Protein AF-A0A2A9LZY1-F1 (afdb_monomer)

Nearest PDB structures (foldseek):
  6tmk-assembly1_d  TM=9.650E-01  e=9.925E-36  Toxoplasma gondii GT1

Solvent-accessible surface area (backbone atoms only — not comparable to full-atom values): 24334 Å² total; per-residue (Å²): 136,89,83,87,80,88,83,84,88,84,82,90,84,92,85,87,90,83,86,85,84,90,88,80,89,80,86,89,81,90,81,89,91,83,86,89,82,90,80,90,82,86,79,88,81,83,90,81,91,82,90,78,92,76,84,87,78,78,86,85,77,86,81,82,90,80,84,85,79,86,85,73,91,67,80,81,70,76,74,77,75,76,89,76,78,92,79,73,94,69,95,74,78,56,84,91,55,66,80,58,83,90,69,62,67,78,81,74,51,79,72,51,92,87,71,26,71,66,61,54,46,52,62,68,44,38,68,59,53,52,47,53,53,48,51,53,51,50,52,54,50,50,54,51,48,66,55,46,52,62,51,52,54,52,48,41,73,78,31,75,47,71,69,47,42,49,51,53,50,52,50,49,50,50,52,52,52,50,55,51,47,54,54,47,48,59,52,45,54,53,53,49,51,52,50,51,52,52,50,50,53,52,49,56,39,48,77,72,44,22,78,41,52,76,64,56,55,48,50,57,51,50,51,55,51,53,52,52,48,52,50,51,50,51,51,48,55,51,30,52,53,53,20,62,76,68,72,37,71,68,50,44,62,53,48,76,48,47,84,67,65,66,82,76,80,82,74,95,82,78,80,96,73,83,88,62,75,86,76,74,84,77,91,74,87,72,40,58,86,75,56,79,76,59,97,82,40,67,89,72,59,86,70,89,77,58,75,91,78,53,83,84,77,87,85,48,82,56,98,88,54,61,59,75,88,41,52,55,59,53,97,78,68,59,45,72,49,61,57,84,86,51,51,90,53,45,71,81,78,45,98,72,80,84,80,83,90,128

Structure (mmCIF, N/CA/C/O backbone):
data_AF-A0A2A9LZY1-F1
#
_entry.id   AF-A0A2A9LZY1-F1
#
loop_
_atom_site.group_PDB
_atom_site.id
_atom_site.type_symbol
_atom_site.label_atom_id
_atom_site.label_alt_id
_atom_site.label_comp_id
_atom_site.label_asym_id
_atom_site.label_entity_id
_atom_site.label_seq_id
_atom_site.pdbx_PDB_ins_code
_atom_site.Cartn_x
_atom_site.Cartn_y
_atom_site.Cartn_z
_atom_site.occupancy
_atom_site.B_iso_or_equiv
_atom_site.auth_seq_id
_atom_site.auth_comp_id
_atom_site.auth_asym_id
_atom_site.auth_atom_id
_atom_site.pdbx_PDB_model_num
ATOM 1 N N . MET A 1 1 ? -3.218 23.533 -23.928 1.00 35.81 1 MET A N 1
ATOM 2 C CA . MET A 1 1 ? -4.006 24.745 -23.628 1.00 35.81 1 MET A CA 1
ATOM 3 C C . MET A 1 1 ? -3.294 25.427 -22.470 1.00 35.81 1 MET A C 1
ATOM 5 O O . MET A 1 1 ? -3.360 24.932 -21.356 1.00 35.81 1 MET A O 1
ATOM 9 N N . LEU A 1 2 ? -2.454 26.417 -22.774 1.00 27.59 2 LEU A N 1
ATOM 10 C CA . LEU A 1 2 ? -1.697 27.190 -21.786 1.00 27.59 2 LEU A CA 1
ATOM 11 C C . LEU A 1 2 ? -2.652 28.203 -21.153 1.00 27.59 2 LEU A C 1
ATOM 13 O O . LEU A 1 2 ? -3.194 29.037 -21.872 1.00 27.59 2 LEU A O 1
ATOM 17 N N . LEU A 1 3 ? -2.858 28.124 -19.840 1.00 36.59 3 LEU A N 1
ATOM 18 C CA . LEU A 1 3 ? -3.494 29.191 -19.075 1.00 36.59 3 LEU A CA 1
ATOM 19 C C . LEU A 1 3 ? -2.412 29.916 -18.283 1.00 36.59 3 LEU A C 1
ATOM 21 O O . LEU A 1 3 ? -1.845 29.403 -17.324 1.00 36.59 3 LEU A O 1
ATOM 25 N N . THR A 1 4 ? -2.102 31.109 -18.770 1.00 37.59 4 THR A N 1
ATOM 26 C CA . THR A 1 4 ? -1.358 32.159 -18.089 1.00 37.59 4 THR A CA 1
ATOM 27 C C . THR A 1 4 ? -2.268 32.830 -17.065 1.00 37.59 4 THR A C 1
ATOM 29 O O . THR A 1 4 ? -3.286 33.404 -17.448 1.00 37.59 4 THR A O 1
ATOM 32 N N . THR A 1 5 ? -1.879 32.845 -15.795 1.00 43.06 5 THR A N 1
ATOM 33 C CA . THR A 1 5 ? -2.419 33.790 -14.807 1.00 43.06 5 THR A CA 1
ATOM 34 C C . THR A 1 5 ? -1.258 34.433 -14.070 1.00 43.06 5 THR A C 1
ATOM 36 O O . THR A 1 5 ? -0.585 33.796 -13.264 1.00 43.06 5 THR A O 1
ATOM 39 N N . GLY A 1 6 ? -1.004 35.698 -14.408 1.00 31.12 6 GLY A N 1
ATOM 40 C CA . GLY A 1 6 ? -0.175 36.593 -13.617 1.00 31.12 6 GLY A CA 1
ATOM 41 C C . GLY A 1 6 ? -0.985 37.147 -12.449 1.00 31.12 6 GLY A C 1
ATOM 42 O O . GLY A 1 6 ? -2.142 37.524 -12.622 1.00 31.12 6 GLY A O 1
ATOM 43 N N . ALA A 1 7 ? -0.365 37.205 -11.275 1.00 30.98 7 ALA A N 1
ATOM 44 C CA . ALA A 1 7 ? -0.865 37.943 -10.126 1.00 30.98 7 ALA A CA 1
ATOM 45 C C . ALA A 1 7 ? 0.251 38.880 -9.649 1.00 30.98 7 ALA A C 1
ATOM 47 O O . ALA A 1 7 ? 1.220 38.466 -9.017 1.00 30.98 7 ALA A O 1
ATOM 48 N N . THR A 1 8 ? 0.128 40.146 -10.033 1.00 31.84 8 THR A N 1
ATOM 49 C CA . THR A 1 8 ? 0.857 41.278 -9.462 1.00 31.84 8 THR A CA 1
ATOM 50 C C . THR A 1 8 ? 0.224 41.678 -8.134 1.00 31.84 8 THR A C 1
ATOM 52 O O . THR A 1 8 ? -0.988 41.859 -8.038 1.00 31.84 8 THR A O 1
ATOM 55 N N . VAL A 1 9 ? 1.084 41.823 -7.130 1.00 31.47 9 VAL A N 1
ATOM 56 C CA . VAL A 1 9 ? 0.816 42.303 -5.771 1.00 31.47 9 VAL A CA 1
ATOM 57 C C . VAL A 1 9 ? 0.404 43.782 -5.806 1.00 31.47 9 VAL A C 1
ATOM 59 O O . VAL A 1 9 ? 1.097 44.588 -6.423 1.00 31.47 9 VAL A O 1
ATOM 62 N N . TYR A 1 10 ? -0.689 44.141 -5.126 1.00 29.56 10 TYR A N 1
ATOM 63 C CA . TYR A 1 10 ? -1.071 45.529 -4.842 1.00 29.56 10 TYR A CA 1
ATOM 64 C C . TYR A 1 10 ? -0.932 45.803 -3.342 1.00 29.56 10 TYR A C 1
ATOM 66 O O . TYR A 1 10 ? -1.455 45.049 -2.524 1.00 29.56 10 TYR A O 1
ATOM 74 N N . GLY A 1 11 ? -0.223 46.885 -3.015 1.00 27.73 11 GLY A N 1
ATOM 75 C CA . GLY A 1 11 ? -0.178 47.528 -1.704 1.00 27.73 11 GLY A CA 1
ATOM 76 C C . GLY A 1 11 ? -0.891 48.886 -1.745 1.00 27.73 11 GLY A C 1
ATOM 77 O O . GLY A 1 11 ? -1.018 49.498 -2.805 1.00 27.73 11 GLY A O 1
ATOM 78 N N . ASP A 1 12 ? -1.376 49.294 -0.578 1.00 30.62 12 ASP A N 1
ATOM 79 C CA . ASP A 1 12 ? -2.370 50.329 -0.267 1.00 30.62 12 ASP A CA 1
ATOM 80 C C . ASP A 1 12 ? -2.140 51.766 -0.786 1.00 30.62 12 ASP A C 1
ATOM 82 O O . ASP A 1 12 ? -1.007 52.234 -0.877 1.00 30.62 12 ASP A O 1
ATOM 86 N N . SER A 1 13 ? -3.245 52.519 -0.972 1.00 28.09 13 SER A N 1
ATOM 87 C CA . SER A 1 13 ? -3.557 53.773 -0.232 1.00 28.09 13 SER A CA 1
ATOM 88 C C . SER A 1 13 ? -4.455 54.780 -1.001 1.00 28.09 13 SER A C 1
ATOM 90 O O . SER A 1 13 ? -4.076 55.327 -2.030 1.00 28.09 13 SER A O 1
ATOM 92 N N . TRP A 1 14 ? -5.650 55.022 -0.440 1.00 27.62 14 TRP A N 1
ATOM 93 C CA . TRP A 1 14 ? -6.445 56.269 -0.330 1.00 27.62 14 TRP A CA 1
ATOM 94 C C . TRP A 1 14 ? -6.414 57.366 -1.429 1.00 27.62 14 TRP A C 1
ATOM 96 O O . TRP A 1 14 ? -5.451 58.122 -1.526 1.00 27.62 14 TRP A O 1
ATOM 106 N N . LYS A 1 15 ? -7.581 57.607 -2.068 1.00 29.14 15 LYS A N 1
ATOM 107 C CA . LYS A 1 15 ? -8.382 58.874 -2.102 1.00 29.14 15 LYS A CA 1
ATOM 108 C C . LYS A 1 15 ? -9.320 58.932 -3.331 1.00 29.14 15 LYS A C 1
ATOM 110 O O . LYS A 1 15 ? -8.867 58.854 -4.466 1.00 29.14 15 LYS A O 1
ATOM 115 N N . SER A 1 16 ? -10.618 59.146 -3.101 1.00 29.52 16 SER A N 1
ATOM 116 C CA . SER A 1 16 ? -11.607 59.631 -4.097 1.00 29.52 16 SER A CA 1
ATOM 117 C C . SER A 1 16 ? -11.583 61.178 -4.163 1.00 29.52 16 SER A C 1
ATOM 119 O O . SER A 1 16 ? -10.939 61.762 -3.284 1.00 29.52 16 SER A O 1
ATOM 121 N N . PRO A 1 17 ? -12.339 61.901 -5.033 1.00 48.44 17 PRO A N 1
ATOM 122 C CA . PRO A 1 17 ? -13.164 61.530 -6.206 1.00 48.44 17 PRO A CA 1
ATOM 123 C C . PRO A 1 17 ? -12.942 62.447 -7.454 1.00 48.44 17 PRO A C 1
ATOM 125 O O . PRO A 1 17 ? -12.274 63.469 -7.347 1.00 48.44 17 PRO A O 1
ATOM 128 N N . ALA A 1 18 ? -13.556 62.123 -8.610 1.00 28.75 18 ALA A N 1
ATOM 129 C CA . ALA A 1 18 ? -14.314 63.036 -9.510 1.00 28.75 18 ALA A CA 1
ATOM 130 C C . ALA A 1 18 ? -14.404 62.527 -10.975 1.00 28.75 18 ALA A C 1
ATOM 132 O O . ALA A 1 18 ? -13.401 62.318 -11.649 1.00 28.75 18 ALA A O 1
ATOM 133 N N . LEU A 1 19 ? -15.642 62.388 -11.467 1.00 29.00 19 LEU A N 1
ATOM 134 C CA . LEU A 1 19 ? -16.059 62.445 -12.886 1.00 29.00 19 LEU A CA 1
ATOM 135 C C . LEU A 1 19 ? -15.769 63.861 -13.459 1.00 29.00 19 LEU A C 1
ATOM 137 O O . LEU A 1 19 ? -15.728 64.776 -12.632 1.00 29.00 19 LEU A O 1
ATOM 141 N N . PRO A 1 20 ? -15.665 64.124 -14.795 1.00 39.34 20 PRO A N 1
ATOM 142 C CA . PRO A 1 20 ? -16.683 63.701 -15.777 1.00 39.34 20 PRO A CA 1
ATOM 143 C C . PRO A 1 20 ? -16.291 63.557 -17.287 1.00 39.34 20 PRO A C 1
ATOM 145 O O . PRO A 1 20 ? -15.249 63.991 -17.758 1.00 39.34 20 PRO A O 1
ATOM 148 N N . THR A 1 21 ? -17.255 63.014 -18.052 1.00 30.12 21 THR A N 1
ATOM 149 C CA . THR A 1 21 ? -17.702 63.373 -19.431 1.00 30.12 21 THR A CA 1
ATOM 150 C C . THR A 1 21 ? -16.813 63.274 -20.694 1.00 30.12 21 THR A C 1
ATOM 152 O O . THR A 1 21 ? -15.950 64.105 -20.926 1.00 30.12 21 THR A O 1
ATOM 155 N N . ARG A 1 22 ? -17.301 62.418 -21.619 1.00 27.95 22 ARG A N 1
ATOM 156 C CA . ARG A 1 22 ? -17.932 62.722 -22.942 1.00 27.95 22 ARG A CA 1
ATOM 157 C C . ARG A 1 22 ? -17.061 63.130 -24.155 1.00 27.95 22 ARG A C 1
ATOM 159 O O . ARG A 1 22 ? -16.221 64.006 -24.061 1.00 27.95 22 ARG A O 1
ATOM 166 N N . GLN A 1 23 ? -17.523 62.614 -25.311 1.00 28.06 23 GLN A N 1
ATOM 167 C CA . GLN A 1 23 ? -17.311 62.974 -26.738 1.00 28.06 23 GLN A CA 1
ATOM 168 C C . GLN A 1 23 ? -16.433 61.959 -27.499 1.00 28.06 23 GLN A C 1
ATOM 170 O O . GLN A 1 23 ? -15.374 61.597 -27.021 1.00 28.06 23 GLN A O 1
ATOM 175 N N . GLY A 1 24 ? -16.792 61.426 -28.671 1.00 26.81 24 GLY A N 1
ATOM 176 C CA . GLY A 1 24 ? -17.937 61.654 -29.553 1.00 26.81 24 GLY A CA 1
ATOM 177 C C . GLY A 1 24 ? -17.516 61.488 -31.022 1.00 26.81 24 GLY A C 1
ATOM 178 O O . GLY A 1 24 ? -16.648 62.226 -31.459 1.00 26.81 24 GLY A O 1
ATOM 179 N N . GLY A 1 25 ? -18.182 60.577 -31.751 1.00 27.22 25 GLY A N 1
ATOM 180 C CA . GLY A 1 25 ? -18.365 60.570 -33.220 1.00 27.22 25 GLY A CA 1
ATOM 181 C C . GLY A 1 25 ? -17.144 60.278 -34.111 1.00 27.22 25 GLY A C 1
ATOM 182 O O . GLY A 1 25 ? -16.013 60.361 -33.663 1.00 27.22 25 GLY A O 1
ATOM 183 N N . ALA A 1 26 ? -17.268 59.973 -35.406 1.00 28.41 26 ALA A N 1
ATOM 184 C CA . ALA A 1 26 ? -18.365 59.537 -36.283 1.00 28.41 26 ALA A CA 1
ATOM 185 C C . ALA A 1 26 ? -17.784 59.375 -37.718 1.00 28.41 26 ALA A C 1
ATOM 187 O O . ALA A 1 26 ? -16.903 60.150 -38.075 1.00 28.41 26 ALA A O 1
ATOM 188 N N . CYS A 1 27 ? -18.366 58.463 -38.519 1.00 28.44 27 CYS A N 1
ATOM 189 C CA . CYS A 1 27 ? -18.532 58.493 -39.998 1.00 28.44 27 CYS A CA 1
ATOM 190 C C . CYS A 1 27 ? -17.294 58.335 -40.925 1.00 28.44 27 CYS A C 1
ATOM 192 O O . CYS A 1 27 ? -16.311 59.044 -40.775 1.00 28.44 27 CYS A O 1
ATOM 194 N N . ALA A 1 28 ? -17.263 57.309 -41.799 1.00 30.67 28 ALA A N 1
ATOM 195 C CA . ALA A 1 28 ? -17.800 57.224 -43.191 1.00 30.67 28 ALA A CA 1
ATOM 196 C C . ALA A 1 28 ? -16.679 57.566 -44.221 1.00 30.67 28 ALA A C 1
ATOM 198 O O . ALA A 1 28 ? -15.781 58.315 -43.871 1.00 30.67 28 ALA A O 1
ATOM 199 N N . ASP A 1 29 ? -16.538 57.036 -45.443 1.00 27.80 29 ASP A N 1
ATOM 200 C CA . ASP A 1 29 ? -17.466 56.479 -46.433 1.00 27.80 29 ASP A CA 1
ATOM 201 C C . ASP A 1 29 ? -16.727 55.619 -47.500 1.00 27.80 29 ASP A C 1
ATOM 203 O O . ASP A 1 29 ? -15.502 55.668 -47.587 1.00 27.80 29 ASP A O 1
ATOM 207 N N . ALA A 1 30 ? -17.533 54.849 -48.256 1.00 29.52 30 ALA A N 1
ATOM 208 C CA . ALA A 1 30 ? -17.547 54.456 -49.693 1.00 29.52 30 ALA A CA 1
ATOM 209 C C . ALA A 1 30 ? -16.312 54.712 -50.622 1.00 29.52 30 ALA A C 1
ATOM 211 O O . ALA A 1 30 ? -15.498 55.583 -50.360 1.00 29.52 30 ALA A O 1
ATOM 212 N N . SER A 1 31 ? -16.071 54.064 -51.776 1.00 29.11 31 SER A N 1
ATOM 213 C CA . SER A 1 31 ? -16.899 53.323 -52.752 1.00 29.11 31 SER A CA 1
ATOM 214 C C . SER A 1 31 ? -16.015 52.679 -53.850 1.00 29.11 31 SER A C 1
ATOM 216 O O . SER A 1 31 ? -14.925 53.166 -54.136 1.00 29.11 31 SER A O 1
ATOM 218 N N . ASP A 1 32 ? -16.561 51.605 -54.432 1.00 29.53 32 ASP A N 1
ATOM 219 C CA . ASP A 1 32 ? -16.460 50.988 -55.774 1.00 29.53 32 ASP A CA 1
ATOM 220 C C . ASP A 1 32 ? -15.489 51.486 -56.871 1.00 29.53 32 ASP A C 1
ATOM 222 O O . ASP A 1 32 ? -15.369 52.676 -57.130 1.00 29.53 32 ASP A O 1
ATOM 226 N N . ASP A 1 33 ? -14.934 50.520 -57.631 1.00 28.44 33 ASP A N 1
ATOM 227 C CA . ASP A 1 33 ? -15.189 50.415 -59.084 1.00 28.44 33 ASP A CA 1
ATOM 228 C C . ASP A 1 33 ? -14.750 49.056 -59.698 1.00 28.44 33 ASP A C 1
ATOM 230 O O . ASP A 1 33 ? -13.661 48.527 -59.470 1.00 28.44 33 ASP A O 1
ATOM 234 N N . ARG A 1 34 ? -15.645 48.493 -60.517 1.00 31.12 34 ARG A N 1
ATOM 235 C CA . ARG A 1 34 ? -15.536 47.341 -61.447 1.00 31.12 34 ARG A CA 1
ATOM 236 C C . ARG A 1 34 ? -16.122 47.840 -62.781 1.00 31.12 34 ARG A C 1
ATOM 238 O O . ARG A 1 34 ? -17.007 48.692 -62.699 1.00 31.12 34 ARG A O 1
ATOM 245 N N . PRO A 1 35 ? -15.784 47.304 -63.985 1.00 44.69 35 PRO A N 1
ATOM 246 C CA . PRO A 1 35 ? -16.503 46.105 -64.470 1.00 44.69 35 PRO A CA 1
ATOM 247 C C . PRO A 1 35 ? -15.888 45.246 -65.620 1.00 44.69 35 PRO A C 1
ATOM 249 O O . PRO A 1 35 ? -14.969 45.652 -66.319 1.00 44.69 35 PRO A O 1
ATOM 252 N N . CYS A 1 36 ? -16.561 44.093 -65.841 1.00 28.53 36 CYS A N 1
ATOM 253 C CA . CYS A 1 36 ? -16.815 43.340 -67.101 1.00 28.53 36 CYS A CA 1
ATOM 254 C C . CYS A 1 36 ? -15.677 42.540 -67.797 1.00 28.53 36 CYS A C 1
ATOM 256 O O . CYS A 1 36 ? -14.564 43.022 -67.904 1.00 28.53 36 CYS A O 1
ATOM 258 N N . ALA A 1 37 ? -15.869 41.332 -68.368 1.00 28.56 37 ALA A N 1
ATOM 259 C CA . ALA A 1 37 ? -17.051 40.487 -68.632 1.00 28.56 37 ALA A CA 1
ATOM 260 C C . ALA A 1 37 ? -16.669 39.031 -69.053 1.00 28.56 37 ALA A C 1
ATOM 262 O O . ALA A 1 37 ? -15.578 38.824 -69.568 1.00 28.56 37 ALA A O 1
ATOM 263 N N . ALA A 1 38 ? -17.657 38.111 -68.938 1.00 29.64 38 ALA A N 1
ATOM 264 C CA . ALA A 1 38 ? -17.944 36.896 -69.756 1.00 29.64 38 ALA A CA 1
ATOM 265 C C . ALA A 1 38 ? -16.944 35.699 -69.728 1.00 29.64 38 ALA A C 1
ATOM 267 O O . ALA A 1 38 ? -15.746 35.902 -69.723 1.00 29.64 38 ALA A O 1
ATOM 268 N N . GLN A 1 39 ? -17.302 34.402 -69.766 1.00 28.59 39 GLN A N 1
ATOM 269 C CA . GLN A 1 39 ? -18.555 33.649 -69.964 1.00 28.59 39 GLN A CA 1
ATOM 270 C C . GLN A 1 39 ? -18.312 32.139 -69.666 1.00 28.59 39 GLN A C 1
ATOM 272 O O . GLN A 1 39 ? -17.264 31.622 -70.030 1.00 28.59 39 GLN A O 1
ATOM 277 N N . SER A 1 40 ? -19.343 31.432 -69.163 1.00 28.95 40 SER A N 1
ATOM 278 C CA . SER A 1 40 ? -19.631 29.972 -69.288 1.00 28.95 40 SER A CA 1
ATOM 279 C C . SER A 1 40 ? -18.639 28.941 -68.690 1.00 28.95 40 SER A C 1
ATOM 281 O O . SER A 1 40 ? -17.440 29.063 -68.847 1.00 28.95 40 SER A O 1
ATOM 283 N N . GLY A 1 41 ? -19.026 27.846 -68.030 1.00 28.25 41 GLY A N 1
ATOM 284 C CA . GLY A 1 41 ? -20.331 27.275 -67.725 1.00 28.25 41 GLY A CA 1
ATOM 285 C C . GLY A 1 41 ? -20.196 25.931 -66.976 1.00 28.25 41 GLY A C 1
ATOM 286 O O . GLY A 1 41 ? -19.183 25.255 -67.083 1.00 28.25 41 GLY A O 1
ATOM 287 N N . ARG A 1 42 ? -21.292 25.565 -66.293 1.00 29.73 42 ARG A N 1
ATOM 288 C CA . ARG A 1 42 ? -21.803 24.217 -65.944 1.00 29.73 42 ARG A CA 1
ATOM 289 C C . ARG A 1 42 ? -21.093 23.291 -64.925 1.00 29.73 42 ARG A C 1
ATOM 291 O O . ARG A 1 42 ? -19.935 22.933 -65.063 1.00 29.73 42 ARG A O 1
ATOM 298 N N . ALA A 1 43 ? -21.983 22.773 -64.054 1.00 28.31 43 ALA A N 1
ATOM 299 C CA . ALA A 1 43 ? -21.974 21.565 -63.204 1.00 28.31 43 ALA A CA 1
ATOM 300 C C . ALA A 1 43 ? -21.100 21.640 -61.928 1.00 28.31 43 ALA A C 1
ATOM 302 O O . ALA A 1 43 ? -19.885 21.695 -62.016 1.00 28.31 43 ALA A O 1
ATOM 303 N N . ALA A 1 44 ? -21.631 21.778 -60.698 1.00 27.86 44 ALA A N 1
ATOM 304 C CA . ALA A 1 44 ? -22.576 20.909 -59.959 1.00 27.86 44 ALA A CA 1
ATOM 305 C C . ALA A 1 44 ? -22.067 19.447 -59.925 1.00 27.86 44 ALA A C 1
ATOM 307 O O . ALA A 1 44 ? -21.817 18.886 -60.978 1.00 27.86 44 ALA A O 1
ATOM 308 N N . SER A 1 45 ? -21.884 18.749 -58.800 1.00 27.50 45 SER A N 1
ATOM 309 C CA . SER A 1 45 ? -22.611 18.795 -57.531 1.00 27.50 45 SER A CA 1
ATOM 310 C C . SER A 1 45 ? -21.962 17.862 -56.478 1.00 27.50 45 SER A C 1
ATOM 312 O O . SER A 1 45 ? -21.374 16.862 -56.872 1.00 27.50 45 SER A O 1
ATOM 314 N N . MET A 1 46 ? -22.243 18.121 -55.187 1.00 27.62 46 MET A N 1
ATOM 315 C CA . MET A 1 46 ? -22.288 17.180 -54.030 1.00 27.62 46 MET A CA 1
ATOM 316 C C . MET A 1 46 ? -20.924 16.663 -53.490 1.00 27.62 46 MET A C 1
ATOM 318 O O . MET A 1 46 ? -20.175 16.042 -54.224 1.00 27.62 46 MET A O 1
ATOM 322 N N . SER A 1 47 ? -20.438 16.968 -52.267 1.00 28.64 47 SER A N 1
ATOM 323 C CA . SER A 1 47 ? -21.001 16.875 -50.888 1.00 28.64 47 SER A CA 1
ATOM 324 C C . SER A 1 47 ? -21.299 15.420 -50.457 1.00 28.64 47 SER A C 1
ATOM 326 O O . SER A 1 47 ? -21.710 14.656 -51.323 1.00 28.64 47 SER A O 1
ATOM 328 N N . PRO A 1 48 ? -21.321 15.022 -49.163 1.00 44.38 48 PRO A N 1
ATOM 329 C CA . PRO A 1 48 ? -20.505 15.357 -47.981 1.00 44.38 48 PRO A CA 1
ATOM 330 C C . PRO A 1 48 ? -20.126 14.114 -47.113 1.00 44.38 48 PRO A C 1
ATOM 332 O O . PRO A 1 48 ? -20.549 12.993 -47.360 1.00 44.38 48 PRO A O 1
ATOM 335 N N . VAL A 1 49 ? -19.339 14.363 -46.055 1.00 32.41 49 VAL A N 1
ATOM 336 C CA . VAL A 1 49 ? -19.449 13.852 -44.663 1.00 32.41 49 VAL A CA 1
ATOM 337 C C . VAL A 1 49 ? -20.067 12.462 -44.414 1.00 32.41 49 VAL A C 1
ATOM 339 O O . VAL A 1 49 ? -21.258 12.252 -44.613 1.00 32.41 49 VAL A O 1
ATOM 342 N N . GLY A 1 50 ? -19.317 11.593 -43.721 1.00 28.67 50 GLY A N 1
ATOM 343 C CA . GLY A 1 50 ? -19.918 10.494 -42.956 1.00 28.67 50 GLY A CA 1
ATOM 344 C C . GLY A 1 50 ? -18.919 9.531 -42.319 1.00 28.67 50 GLY A C 1
ATOM 345 O O . GLY A 1 50 ? -18.402 8.642 -42.980 1.00 28.67 50 GLY A O 1
ATOM 346 N N . ARG A 1 51 ? -18.673 9.703 -41.014 1.00 34.25 51 ARG A N 1
ATOM 347 C CA . ARG A 1 51 ? -17.990 8.752 -40.115 1.00 34.25 51 ARG A CA 1
ATOM 348 C C . ARG A 1 51 ? -18.551 7.330 -40.253 1.00 34.25 51 ARG A C 1
ATOM 350 O O . ARG A 1 51 ? -19.766 7.201 -40.326 1.00 34.25 51 ARG A O 1
ATOM 357 N N . LEU A 1 52 ? -17.715 6.305 -40.048 1.00 28.92 52 LEU A N 1
ATOM 358 C CA . LEU A 1 52 ? -18.080 5.161 -39.197 1.00 28.92 52 LEU A CA 1
ATOM 359 C C . LEU A 1 52 ? -16.881 4.282 -38.807 1.00 28.92 52 LEU A C 1
ATOM 361 O O . LEU A 1 52 ? -16.130 3.778 -39.636 1.00 28.92 52 LEU A O 1
ATOM 365 N N . LEU A 1 53 ? -16.777 4.095 -37.491 1.00 38.44 53 LEU A N 1
ATOM 366 C CA . LEU A 1 53 ? -16.128 2.990 -36.797 1.00 38.44 53 LEU A CA 1
ATOM 367 C C . LEU A 1 53 ? -16.569 1.641 -37.378 1.00 38.44 53 LEU A C 1
ATOM 369 O O . LEU A 1 53 ? -17.761 1.357 -37.389 1.00 38.44 53 LEU A O 1
ATOM 373 N N . THR A 1 54 ? -15.623 0.777 -37.744 1.00 31.97 54 THR A N 1
ATOM 374 C CA . THR A 1 54 ? -15.789 -0.689 -37.762 1.00 31.97 54 THR A CA 1
ATOM 375 C C . THR A 1 54 ? -14.404 -1.322 -37.557 1.00 31.97 54 THR A C 1
ATOM 377 O O . THR A 1 54 ? -13.457 -1.030 -38.272 1.00 31.97 54 THR A O 1
ATOM 380 N N . ARG A 1 55 ? -14.164 -1.949 -36.400 1.00 28.44 55 ARG A N 1
ATOM 381 C CA . ARG A 1 55 ? -14.293 -3.400 -36.176 1.00 28.44 55 ARG A CA 1
ATOM 382 C C . ARG A 1 55 ? -13.212 -4.198 -36.926 1.00 28.44 55 ARG A C 1
ATOM 384 O O . ARG A 1 55 ? -13.483 -4.813 -37.947 1.00 28.44 55 ARG A O 1
ATOM 391 N N . ALA A 1 56 ? -11.992 -4.218 -36.386 1.00 31.98 56 ALA A N 1
ATOM 392 C CA . ALA A 1 56 ? -10.967 -5.169 -36.812 1.00 31.98 56 ALA A CA 1
ATOM 393 C C . ALA A 1 56 ? -11.260 -6.537 -36.170 1.00 31.98 56 ALA A C 1
ATOM 395 O O . ALA A 1 56 ? -11.046 -6.741 -34.976 1.00 31.98 56 ALA A O 1
ATOM 396 N N . GLN A 1 57 ? -11.824 -7.449 -36.962 1.00 30.20 57 GLN A N 1
ATOM 397 C CA . GLN A 1 57 ? -11.974 -8.861 -36.621 1.00 30.20 57 GLN A CA 1
ATOM 398 C C . GLN A 1 57 ? -10.618 -9.565 -36.760 1.00 30.20 57 GLN A C 1
ATOM 400 O O . GLN A 1 57 ? -10.028 -9.593 -37.837 1.00 30.20 57 GLN A O 1
ATOM 405 N N . LEU A 1 58 ? -10.146 -10.148 -35.659 1.00 34.28 58 LEU A N 1
ATOM 406 C CA . LEU A 1 58 ? -9.106 -11.176 -35.649 1.00 34.28 58 LEU A CA 1
ATOM 407 C C . LEU A 1 58 ? -9.666 -12.469 -36.268 1.00 34.28 58 LEU A C 1
ATOM 409 O O . LEU A 1 58 ? -10.791 -12.847 -35.928 1.00 34.28 58 LEU A O 1
ATOM 413 N N . PRO A 1 59 ? -8.917 -13.188 -37.120 1.00 33.81 59 PRO A N 1
ATOM 414 C CA . PRO A 1 59 ? -9.336 -14.507 -37.564 1.00 33.81 59 PRO A CA 1
ATOM 415 C C . PRO A 1 59 ? -9.127 -15.541 -36.452 1.00 33.81 59 PRO A C 1
ATOM 417 O O . PRO A 1 59 ? -8.017 -15.797 -35.988 1.00 33.81 59 PRO A O 1
ATOM 420 N N . THR A 1 60 ? -10.241 -16.142 -36.047 1.00 31.03 60 THR A N 1
ATOM 421 C CA . THR A 1 60 ? -10.349 -17.329 -35.202 1.00 31.03 60 THR A CA 1
ATOM 422 C C . THR A 1 60 ? -9.819 -18.543 -35.972 1.00 31.03 60 THR A C 1
ATOM 424 O O . THR A 1 60 ? -10.373 -18.908 -37.005 1.00 31.03 60 THR A O 1
ATOM 427 N N . GLN A 1 61 ? -8.759 -19.184 -35.481 1.00 34.53 61 GLN A N 1
ATOM 428 C CA . GLN A 1 61 ? -8.363 -20.533 -35.896 1.00 34.53 61 GLN A CA 1
ATOM 429 C C . GLN A 1 61 ? -8.663 -21.477 -34.729 1.00 34.53 61 GLN A C 1
ATOM 431 O O . GLN A 1 61 ? -8.202 -21.278 -33.606 1.00 34.53 61 GLN A O 1
ATOM 436 N N . LEU A 1 62 ? -9.520 -22.455 -35.010 1.00 29.94 62 LEU A N 1
ATOM 437 C CA . LEU A 1 62 ? -9.965 -23.513 -34.112 1.00 29.94 62 LEU A CA 1
ATOM 438 C C . LEU A 1 62 ? -8.789 -24.404 -33.683 1.00 29.94 62 LEU A C 1
ATOM 440 O O . LEU A 1 62 ? -8.089 -24.962 -34.523 1.00 29.94 62 LEU A O 1
ATOM 444 N N . PHE A 1 63 ? -8.634 -24.602 -32.376 1.00 31.02 63 PHE A N 1
ATOM 445 C CA . PHE A 1 63 ? -7.879 -25.719 -31.809 1.00 31.02 63 PHE A CA 1
ATOM 446 C C . PHE A 1 63 ? -8.767 -26.971 -31.742 1.00 31.02 63 PHE A C 1
ATOM 448 O O . PHE A 1 63 ? -9.874 -26.887 -31.205 1.00 31.02 63 PHE A O 1
ATOM 455 N N . PRO A 1 64 ? -8.268 -28.159 -32.122 1.00 33.09 64 PRO A N 1
ATOM 456 C CA . PRO A 1 64 ? -8.653 -29.401 -31.480 1.00 33.09 64 PRO A CA 1
ATOM 457 C C . PRO A 1 64 ? -7.683 -29.700 -30.333 1.00 33.09 64 PRO A C 1
ATOM 459 O O . PRO A 1 64 ? -6.461 -29.681 -30.484 1.00 33.09 64 PRO A O 1
ATOM 462 N N . ALA A 1 65 ? -8.260 -29.983 -29.171 1.00 35.25 65 ALA A N 1
ATOM 463 C CA . ALA A 1 65 ? -7.564 -30.403 -27.971 1.00 35.25 65 ALA A CA 1
ATOM 464 C C . ALA A 1 65 ? -6.805 -31.722 -28.182 1.00 35.25 65 ALA A C 1
ATOM 466 O O . ALA A 1 65 ? -7.403 -32.720 -28.579 1.00 35.25 65 ALA A O 1
ATOM 467 N N . LEU A 1 66 ? -5.532 -31.765 -27.781 1.00 31.95 66 LEU A N 1
ATOM 468 C CA . LEU A 1 66 ? -4.919 -32.994 -27.288 1.00 31.95 66 LEU A CA 1
ATOM 469 C C . LEU A 1 66 ? -4.238 -32.742 -25.943 1.00 31.95 66 LEU A C 1
ATOM 471 O O . LEU A 1 66 ? -3.401 -31.866 -25.745 1.00 31.95 66 LEU A O 1
ATOM 475 N N . ARG A 1 67 ? -4.732 -33.536 -25.007 1.00 30.73 67 ARG A N 1
ATOM 476 C CA . ARG A 1 67 ? -4.539 -33.564 -23.570 1.00 30.73 67 ARG A CA 1
ATOM 477 C C . ARG A 1 67 ? -3.129 -34.071 -23.227 1.00 30.73 67 ARG A C 1
ATOM 479 O O . ARG A 1 67 ? -2.804 -35.204 -23.549 1.00 30.73 67 ARG A O 1
ATOM 486 N N . GLY A 1 68 ? -2.369 -33.249 -22.500 1.00 31.25 68 GLY A N 1
ATOM 487 C CA . GLY A 1 68 ? -1.444 -33.634 -21.423 1.00 31.25 68 GLY A CA 1
ATOM 488 C C . GLY A 1 68 ? -0.174 -34.433 -21.753 1.00 31.25 68 GLY A C 1
ATOM 489 O O . GLY A 1 68 ? -0.246 -35.608 -22.098 1.00 31.25 68 GLY A O 1
ATOM 490 N N . LYS A 1 69 ? 0.990 -33.851 -21.428 1.00 29.89 69 LYS A N 1
ATOM 491 C CA . LYS A 1 69 ? 1.879 -34.287 -20.323 1.00 29.89 69 LYS A CA 1
ATOM 492 C C . LYS A 1 69 ? 3.177 -33.455 -20.305 1.00 29.89 69 LYS A C 1
ATOM 494 O O . LYS A 1 69 ? 3.847 -33.342 -21.319 1.00 29.89 69 LYS A O 1
ATOM 499 N N . HIS A 1 70 ? 3.475 -32.891 -19.131 1.00 32.34 70 HIS A N 1
ATOM 500 C CA . HIS A 1 70 ? 4.773 -32.436 -18.605 1.00 32.34 70 HIS A CA 1
ATOM 501 C C . HIS A 1 70 ? 5.903 -32.104 -19.601 1.00 32.34 70 HIS A C 1
ATOM 503 O O . HIS A 1 70 ? 6.612 -32.995 -20.060 1.00 32.34 70 HIS A O 1
ATOM 509 N N . SER A 1 71 ? 6.185 -30.811 -19.792 1.00 27.33 71 SER A N 1
ATOM 510 C CA . SER A 1 71 ? 7.500 -30.348 -20.252 1.00 27.33 71 SER A CA 1
ATOM 511 C C . SER A 1 71 ? 8.394 -30.072 -19.041 1.00 27.33 71 SER A C 1
ATOM 513 O O . SER A 1 71 ? 8.304 -29.023 -18.399 1.00 27.33 71 SER A O 1
ATOM 515 N N . VAL A 1 72 ? 9.243 -31.046 -18.721 1.00 33.50 72 VAL A N 1
ATOM 516 C CA . VAL A 1 72 ? 10.455 -30.834 -17.929 1.00 33.50 72 VAL A CA 1
ATOM 517 C C . VAL A 1 72 ? 11.351 -29.879 -18.716 1.00 33.50 72 VAL A C 1
ATOM 519 O O . VAL A 1 72 ? 11.570 -30.065 -19.913 1.00 33.50 72 VAL A O 1
ATOM 522 N N . TRP A 1 73 ? 11.838 -28.840 -18.041 1.00 33.28 73 TRP A N 1
ATOM 523 C CA . TRP A 1 73 ? 12.941 -28.013 -18.510 1.00 33.28 73 TRP A CA 1
ATOM 524 C C . TRP A 1 73 ? 14.186 -28.893 -18.647 1.00 33.28 73 TRP A C 1
ATOM 526 O O . TRP A 1 73 ? 14.907 -29.109 -17.679 1.00 33.28 73 TRP A O 1
ATOM 536 N N . GLU A 1 74 ? 14.446 -29.405 -19.845 1.00 30.95 74 GLU A N 1
ATOM 537 C CA . GLU A 1 74 ? 15.777 -29.871 -20.211 1.00 30.95 74 GLU A CA 1
ATOM 538 C C . GLU A 1 74 ? 16.403 -28.830 -21.125 1.00 30.95 74 GLU A C 1
ATOM 540 O O . GLU A 1 74 ? 15.920 -28.544 -22.221 1.00 30.95 74 GLU A O 1
ATOM 545 N N . HIS A 1 75 ? 17.487 -28.242 -20.620 1.00 34.03 75 HIS A N 1
ATOM 546 C CA . HIS A 1 75 ? 18.458 -27.485 -21.384 1.00 34.03 75 HIS A CA 1
ATOM 547 C C . HIS A 1 75 ? 18.624 -28.098 -22.774 1.00 34.03 75 HIS A C 1
ATOM 549 O O . HIS A 1 75 ? 19.117 -29.219 -22.913 1.00 34.03 75 HIS A O 1
ATOM 555 N N . SER A 1 76 ? 18.272 -27.338 -23.811 1.00 35.50 76 SER A N 1
ATOM 556 C CA . SER A 1 76 ? 18.660 -27.639 -25.182 1.00 35.50 76 SER A CA 1
ATOM 557 C C . SER A 1 76 ? 20.166 -27.404 -25.331 1.00 35.50 76 SER A C 1
ATOM 559 O O . SER A 1 76 ? 20.619 -26.499 -26.031 1.00 35.50 76 SER A O 1
ATOM 561 N N . ALA A 1 77 ? 20.970 -28.233 -24.668 1.00 34.44 77 ALA A N 1
ATOM 562 C CA . ALA A 1 77 ? 22.247 -28.616 -25.218 1.00 34.44 77 ALA A CA 1
ATOM 563 C C . ALA A 1 77 ? 21.897 -29.298 -26.540 1.00 34.44 77 ALA A C 1
ATOM 565 O O . ALA A 1 77 ? 21.446 -30.444 -26.553 1.00 34.44 77 ALA A O 1
ATOM 566 N N . GLN A 1 78 ? 22.009 -28.553 -27.643 1.00 38.62 78 GLN A N 1
ATOM 567 C CA . GLN A 1 78 ? 22.027 -29.115 -28.986 1.00 38.62 78 GLN A CA 1
ATOM 568 C C . GLN A 1 78 ? 23.027 -30.269 -28.953 1.00 38.62 78 GLN A C 1
ATOM 570 O O . GLN A 1 78 ? 24.242 -30.062 -28.991 1.00 38.62 78 GLN A O 1
ATOM 575 N N . LYS A 1 79 ? 22.506 -31.493 -28.821 1.00 35.09 79 LYS A N 1
ATOM 576 C CA . LYS A 1 79 ? 23.255 -32.716 -29.048 1.00 35.09 79 LYS A CA 1
ATOM 577 C C . LYS A 1 79 ? 23.716 -32.606 -30.488 1.00 35.09 79 LYS A C 1
ATOM 579 O O . LYS A 1 79 ? 22.944 -32.836 -31.415 1.00 35.09 79 LYS A O 1
ATOM 584 N N . ARG A 1 80 ? 24.970 -32.191 -30.670 1.00 40.91 80 ARG A N 1
ATOM 585 C CA . ARG A 1 80 ? 25.707 -32.428 -31.904 1.00 40.91 80 ARG A CA 1
ATOM 586 C C . ARG A 1 80 ? 25.732 -33.940 -32.047 1.00 40.91 80 ARG A C 1
ATOM 588 O O . ARG A 1 80 ? 26.533 -34.614 -31.404 1.00 40.91 80 ARG A O 1
ATOM 595 N N . PHE A 1 81 ? 24.774 -34.475 -32.793 1.00 40.12 81 PHE A N 1
ATOM 596 C CA . PHE A 1 81 ? 24.804 -35.861 -33.208 1.00 40.12 81 PHE A CA 1
ATOM 597 C C . PHE A 1 81 ? 26.025 -36.000 -34.113 1.00 40.12 81 PHE A C 1
ATOM 599 O O . PHE A 1 81 ? 25.981 -35.689 -35.297 1.00 40.12 81 PHE A O 1
ATOM 606 N N . PHE A 1 82 ? 27.143 -36.433 -33.536 1.00 43.56 82 PHE A N 1
ATOM 607 C CA . PHE A 1 82 ? 28.153 -37.134 -34.305 1.00 43.56 82 PHE A CA 1
ATOM 608 C C . PHE A 1 82 ? 27.506 -38.453 -34.724 1.00 43.56 82 PHE A C 1
ATOM 610 O O . PHE A 1 82 ? 27.428 -39.407 -33.949 1.00 43.56 82 PHE A O 1
ATOM 617 N N . SER A 1 83 ? 26.935 -38.476 -35.922 1.00 48.00 83 SER A N 1
ATOM 618 C CA . SER A 1 83 ? 26.395 -39.681 -36.529 1.00 48.00 83 SER A CA 1
ATOM 619 C C . SER A 1 83 ? 27.547 -40.599 -36.934 1.00 48.00 83 SER A C 1
ATOM 621 O O . SER A 1 83 ? 28.109 -40.521 -38.020 1.00 48.00 83 SER A O 1
ATOM 623 N N . GLY A 1 84 ? 27.926 -41.465 -36.002 1.00 47.66 84 GLY A N 1
ATOM 624 C CA . GLY A 1 84 ? 28.947 -42.492 -36.188 1.00 47.66 84 GLY A CA 1
ATOM 625 C C . GLY A 1 84 ? 28.818 -43.596 -35.143 1.00 47.66 84 GLY A C 1
ATOM 626 O O . GLY A 1 84 ? 29.811 -44.051 -34.590 1.00 47.66 84 GLY A O 1
ATOM 627 N N . GLY A 1 85 ? 27.586 -43.975 -34.794 1.00 43.97 85 GLY A N 1
ATOM 628 C CA . GLY A 1 85 ? 27.315 -45.029 -33.819 1.00 43.97 85 GLY A CA 1
ATOM 629 C C . GLY A 1 85 ? 27.168 -46.397 -34.486 1.00 43.97 85 GLY A C 1
ATOM 630 O O . GLY A 1 85 ? 26.136 -46.663 -35.087 1.00 43.97 85 GLY A O 1
ATOM 631 N N . ALA A 1 86 ? 28.190 -47.249 -34.354 1.00 50.84 86 ALA A N 1
ATOM 632 C CA . ALA A 1 86 ? 28.184 -48.723 -34.436 1.00 50.84 86 ALA A CA 1
ATOM 633 C C . ALA A 1 86 ? 27.542 -49.458 -35.644 1.00 50.84 86 ALA A C 1
ATOM 635 O O . ALA A 1 86 ? 27.588 -50.688 -35.677 1.00 50.84 86 ALA A O 1
ATOM 636 N N . ALA A 1 87 ? 26.989 -48.780 -36.648 1.00 67.81 87 ALA A N 1
ATOM 637 C CA . ALA A 1 87 ? 26.519 -49.420 -37.875 1.00 67.81 87 ALA A CA 1
ATOM 638 C C . ALA A 1 87 ? 27.701 -49.672 -38.826 1.00 67.81 87 ALA A C 1
ATOM 640 O O . ALA A 1 87 ? 28.426 -48.748 -39.192 1.00 67.81 87 ALA A O 1
ATOM 641 N N . LYS A 1 88 ? 27.918 -50.937 -39.202 1.00 75.06 88 LYS A N 1
ATOM 642 C CA . LYS A 1 88 ? 29.001 -51.362 -40.102 1.00 75.06 88 LYS A CA 1
ATOM 643 C C . LYS A 1 88 ? 28.475 -51.551 -41.528 1.00 75.06 88 LYS A C 1
ATOM 645 O O . LYS A 1 88 ? 27.329 -51.975 -41.685 1.00 75.06 88 LYS A O 1
ATOM 650 N N . PRO A 1 89 ? 29.293 -51.288 -42.562 1.00 81.00 89 PRO A N 1
ATOM 651 C CA . PRO A 1 89 ? 28.911 -51.579 -43.940 1.00 81.00 89 PRO A CA 1
ATOM 652 C C . PRO A 1 89 ? 28.624 -53.080 -44.114 1.00 81.00 89 PRO A C 1
ATOM 654 O O . PRO A 1 89 ? 29.326 -53.922 -43.555 1.00 81.00 89 PRO A O 1
ATOM 657 N N . SER A 1 90 ? 27.592 -53.415 -44.891 1.00 82.50 90 SER A N 1
ATOM 658 C CA . SER A 1 90 ? 27.193 -54.787 -45.230 1.00 82.50 90 SER A CA 1
ATOM 659 C C . SER A 1 90 ? 26.944 -54.894 -46.733 1.00 82.50 90 SER A C 1
ATOM 661 O O . SER A 1 90 ? 26.472 -53.942 -47.349 1.00 82.50 90 SER A O 1
ATOM 663 N N . TRP A 1 91 ? 27.246 -56.055 -47.322 1.00 85.50 91 TRP A N 1
ATOM 664 C CA . TRP A 1 91 ? 27.024 -56.319 -48.750 1.00 85.50 91 TRP A CA 1
AT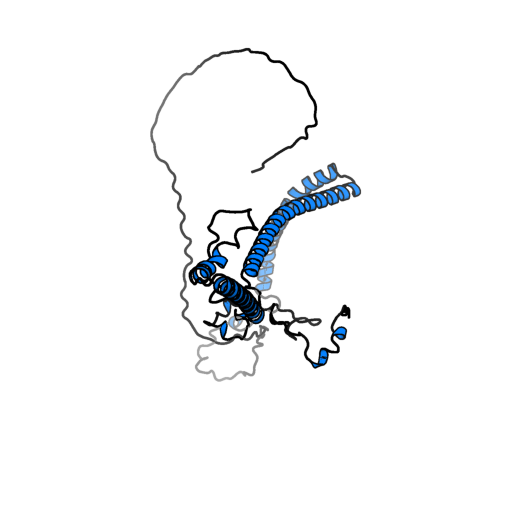OM 665 C C . TRP A 1 91 ? 25.548 -56.599 -49.090 1.00 85.50 91 TRP A C 1
ATOM 667 O O . TRP A 1 91 ? 25.155 -56.546 -50.252 1.00 85.50 91 TRP A O 1
ATOM 677 N N . ASN A 1 92 ? 24.716 -56.898 -48.085 1.00 87.00 92 ASN A N 1
ATOM 678 C CA . ASN A 1 92 ? 23.289 -57.158 -48.277 1.00 87.00 92 ASN A CA 1
ATOM 679 C C . ASN A 1 92 ? 22.453 -55.888 -48.035 1.00 87.00 92 ASN A C 1
ATOM 681 O O . ASN A 1 92 ? 22.599 -55.241 -46.997 1.00 87.00 92 ASN A O 1
ATOM 685 N N . VAL A 1 93 ? 21.551 -55.562 -48.967 1.00 82.81 93 VAL A N 1
ATOM 686 C CA . VAL A 1 93 ? 20.680 -54.375 -48.912 1.00 82.81 93 VAL A CA 1
ATOM 687 C C . VAL A 1 93 ? 19.261 -54.798 -48.537 1.00 82.81 93 VAL A C 1
ATOM 689 O O . VAL A 1 93 ? 18.625 -55.568 -49.256 1.00 82.81 93 VAL A O 1
ATOM 692 N N . ALA A 1 94 ? 18.743 -54.279 -47.422 1.00 88.69 94 ALA A N 1
ATOM 693 C CA . ALA A 1 94 ? 17.387 -54.579 -46.966 1.00 88.69 94 ALA A CA 1
ATOM 694 C C . ALA A 1 94 ? 16.309 -54.020 -47.928 1.00 88.69 94 ALA A C 1
ATOM 696 O O . ALA A 1 94 ? 16.550 -52.999 -48.578 1.00 88.69 94 ALA A O 1
ATOM 697 N N . PRO A 1 95 ? 15.093 -54.612 -47.991 1.00 87.50 95 PRO A N 1
ATOM 698 C CA . PRO A 1 95 ? 14.053 -54.220 -48.954 1.00 87.50 95 PRO A CA 1
ATOM 699 C C . PRO A 1 95 ? 13.666 -52.734 -48.924 1.00 87.50 95 PRO A C 1
ATOM 701 O O . PRO A 1 95 ? 13.341 -52.162 -49.959 1.00 87.50 95 PRO A O 1
ATOM 704 N N . HIS A 1 96 ? 13.752 -52.088 -47.759 1.00 88.25 96 HIS A N 1
ATOM 705 C CA . HIS A 1 96 ? 13.433 -50.668 -47.589 1.00 88.25 96 HIS A CA 1
ATOM 706 C C . HIS A 1 96 ? 14.543 -49.711 -48.063 1.00 88.25 96 HIS A C 1
ATOM 708 O O . HIS A 1 96 ? 14.262 -48.539 -48.279 1.00 88.25 96 HIS A O 1
ATOM 714 N N . TYR A 1 97 ? 15.770 -50.193 -48.294 1.00 84.50 97 TYR A N 1
ATOM 715 C CA . TYR A 1 97 ? 16.873 -49.422 -48.896 1.00 84.50 97 TYR A CA 1
ATOM 716 C C . TYR A 1 97 ? 17.094 -49.771 -50.379 1.00 84.50 97 TYR A C 1
ATOM 718 O O . TYR A 1 97 ? 18.099 -49.386 -50.978 1.00 84.50 97 TYR A O 1
ATOM 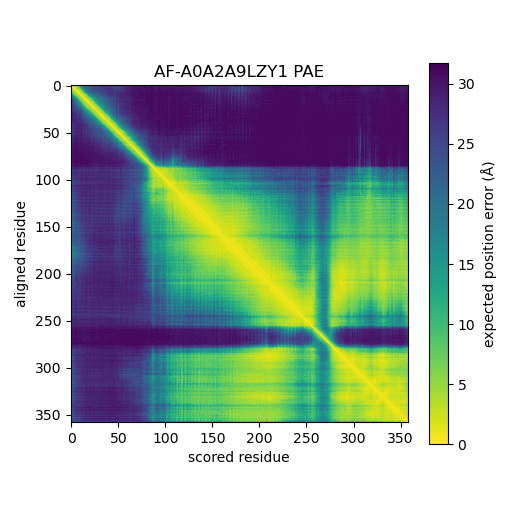726 N N . ARG A 1 98 ? 16.170 -50.527 -50.994 1.00 86.38 98 ARG A N 1
ATOM 727 C CA . ARG A 1 98 ? 16.340 -51.073 -52.350 1.00 86.38 98 ARG A CA 1
ATOM 728 C C . ARG A 1 98 ? 16.359 -50.005 -53.443 1.00 86.38 98 ARG A C 1
ATOM 730 O O . ARG A 1 98 ? 17.005 -50.208 -54.467 1.00 86.38 98 ARG A O 1
ATOM 737 N N . PHE A 1 99 ? 15.680 -48.885 -53.221 1.00 88.25 99 PHE A N 1
ATOM 738 C CA . PHE A 1 99 ? 15.553 -47.789 -54.183 1.00 88.25 99 PHE A CA 1
ATOM 739 C C . PHE A 1 99 ? 16.554 -46.654 -53.933 1.00 88.25 99 PHE A C 1
ATOM 741 O O . PHE A 1 99 ? 16.245 -45.491 -54.165 1.00 88.25 99 PHE A O 1
ATOM 748 N N . GLY A 1 100 ? 17.761 -46.999 -53.477 1.00 88.69 100 GLY A N 1
ATOM 749 C CA . GLY A 1 100 ? 18.855 -46.045 -53.303 1.00 88.69 100 GLY A CA 1
ATOM 750 C C . GLY A 1 100 ? 18.586 -44.960 -52.248 1.00 88.69 100 GLY A C 1
ATOM 751 O O . GLY A 1 100 ? 17.584 -45.009 -51.529 1.00 88.69 100 GLY A O 1
ATOM 752 N N . PRO A 1 101 ? 19.505 -43.989 -52.110 1.00 89.38 101 PRO A N 1
ATOM 753 C CA . PRO A 1 101 ? 19.320 -42.862 -51.208 1.00 89.38 101 PRO A CA 1
ATOM 754 C C . PRO A 1 101 ? 18.275 -41.892 -51.774 1.00 89.38 101 PRO A C 1
ATOM 756 O O . PRO A 1 101 ? 18.440 -41.342 -52.860 1.00 89.38 101 PRO A O 1
ATOM 759 N N . SER A 1 102 ? 17.206 -41.658 -51.014 1.00 91.38 102 SER A N 1
ATOM 760 C CA . SER A 1 102 ? 16.176 -40.662 -51.341 1.00 91.38 102 SER A CA 1
ATOM 761 C C . SER A 1 102 ? 16.462 -39.275 -50.755 1.00 91.38 102 SER A C 1
ATOM 763 O O . SER A 1 102 ? 15.757 -38.322 -51.077 1.00 91.38 102 SER A O 1
ATOM 765 N N . LEU A 1 103 ? 17.454 -39.166 -49.863 1.00 91.44 103 LEU A N 1
ATOM 766 C CA . LEU A 1 103 ? 17.840 -37.930 -49.183 1.00 91.44 103 LEU A CA 1
ATOM 767 C C . LEU A 1 103 ? 19.304 -37.584 -49.487 1.00 91.44 103 LEU A C 1
ATOM 769 O O . LEU A 1 103 ? 20.147 -38.483 -49.481 1.00 91.44 103 LEU A O 1
ATOM 773 N N . PRO A 1 104 ? 19.616 -36.300 -49.720 1.00 92.94 104 PRO A N 1
ATOM 774 C CA . PRO A 1 104 ? 20.989 -35.836 -49.858 1.00 92.94 104 PRO A CA 1
ATOM 775 C C . PRO A 1 104 ? 21.680 -35.714 -48.492 1.00 92.94 104 PRO A C 1
ATOM 777 O O . PRO A 1 104 ? 21.034 -35.512 -47.464 1.00 92.94 104 PRO A O 1
ATOM 780 N N . ASP A 1 105 ? 23.012 -35.731 -48.489 1.00 89.00 105 ASP A N 1
ATOM 781 C CA . ASP A 1 105 ? 23.831 -35.685 -47.267 1.00 89.00 105 ASP A CA 1
ATOM 782 C C . ASP A 1 105 ? 23.571 -34.443 -46.393 1.00 89.00 105 ASP A C 1
ATOM 784 O O . ASP A 1 105 ? 23.561 -34.534 -45.165 1.00 89.00 105 ASP A O 1
ATOM 788 N N . HIS A 1 106 ? 23.281 -33.285 -46.998 1.00 88.25 106 HIS A N 1
ATOM 789 C CA . HIS A 1 106 ? 22.982 -32.045 -46.264 1.00 88.25 106 HIS A CA 1
ATOM 790 C C . HIS A 1 106 ? 21.644 -32.084 -45.499 1.00 88.25 106 HIS A C 1
ATOM 792 O O . HIS A 1 106 ? 21.365 -31.181 -44.714 1.00 88.25 106 HIS A O 1
ATOM 798 N N . ALA A 1 107 ? 20.788 -33.083 -45.751 1.00 89.88 107 ALA A N 1
ATOM 799 C CA . ALA A 1 107 ? 19.565 -33.305 -44.980 1.00 89.88 107 ALA A CA 1
ATOM 800 C C . ALA A 1 107 ? 19.836 -34.058 -43.664 1.00 89.88 107 ALA A C 1
ATOM 802 O O . ALA A 1 107 ? 18.958 -34.122 -42.805 1.00 89.88 107 ALA A O 1
ATOM 803 N N . TYR A 1 108 ? 21.036 -34.629 -43.509 1.00 86.19 108 TYR A N 1
ATOM 804 C CA . TYR A 1 108 ? 21.434 -35.419 -42.347 1.00 86.19 108 TYR A CA 1
ATOM 805 C C . TYR A 1 108 ? 22.611 -34.803 -41.578 1.00 86.19 108 TYR A C 1
ATOM 807 O O . TYR A 1 108 ? 22.591 -34.770 -40.347 1.00 86.19 108 TYR A O 1
ATOM 815 N N . TYR A 1 109 ? 23.630 -34.295 -42.278 1.00 90.69 109 TYR A N 1
ATOM 816 C CA . TYR A 1 109 ? 24.770 -33.633 -41.645 1.00 90.69 109 TYR A CA 1
ATOM 817 C C . TYR A 1 109 ? 24.440 -32.193 -41.247 1.00 90.69 109 TYR A C 1
ATOM 819 O O . TYR A 1 109 ? 23.821 -31.445 -42.000 1.00 90.69 109 TYR A O 1
ATOM 827 N N . GLY A 1 110 ? 24.894 -31.801 -40.054 1.00 87.06 110 GLY A N 1
ATOM 828 C CA . GLY A 1 110 ? 24.803 -30.419 -39.593 1.00 87.06 110 GLY A CA 1
ATOM 829 C C . GLY A 1 110 ? 25.647 -29.464 -40.443 1.00 87.06 110 GLY A C 1
ATOM 830 O O . GLY A 1 110 ? 26.627 -29.852 -41.077 1.00 87.06 110 GLY A O 1
ATOM 831 N N . GLU A 1 111 ? 25.267 -28.193 -40.423 1.00 91.56 111 GLU A N 1
ATOM 832 C CA . GLU A 1 111 ? 25.994 -27.095 -41.062 1.00 91.56 111 GLU A CA 1
ATOM 833 C C . GLU A 1 111 ? 27.427 -26.905 -40.533 1.00 91.56 111 GLU A C 1
ATOM 835 O O . GLU A 1 111 ? 27.819 -27.395 -39.470 1.00 91.56 111 GLU A O 1
ATOM 840 N N . HIS A 1 112 ? 28.223 -26.133 -41.272 1.00 93.25 112 HIS A N 1
ATOM 841 C CA . HIS A 1 112 ? 29.610 -25.863 -40.913 1.00 93.25 112 HIS A CA 1
ATOM 842 C C . HIS A 1 112 ? 29.718 -25.164 -39.544 1.00 93.25 112 HIS A C 1
ATOM 844 O O . HIS A 1 112 ? 29.156 -24.090 -39.340 1.00 93.25 112 HIS A O 1
ATOM 850 N N . ALA A 1 113 ? 30.531 -25.708 -38.631 1.00 88.25 113 ALA A N 1
ATOM 851 C CA . ALA A 1 113 ? 30.591 -25.277 -37.227 1.00 88.25 113 ALA A CA 1
ATOM 852 C C . ALA A 1 113 ? 30.845 -23.766 -37.016 1.00 88.25 113 ALA A C 1
ATOM 854 O O . ALA A 1 113 ? 30.232 -23.157 -36.143 1.00 88.25 113 ALA A O 1
ATOM 855 N N . THR A 1 114 ? 31.736 -23.161 -37.813 1.00 92.00 114 THR A N 1
ATOM 856 C CA . THR A 1 114 ? 32.117 -21.732 -37.701 1.00 92.00 114 THR A CA 1
ATOM 857 C C . THR A 1 114 ? 31.453 -20.817 -38.740 1.00 92.00 114 THR A C 1
ATOM 859 O O . THR A 1 114 ? 31.326 -19.613 -38.523 1.00 92.00 114 THR A O 1
ATOM 862 N N . TYR A 1 115 ? 31.029 -21.374 -39.875 1.00 93.19 115 TYR A N 1
ATOM 863 C CA . TYR A 1 115 ? 30.479 -20.647 -41.024 1.00 93.19 115 TYR A CA 1
ATOM 864 C C . TYR A 1 115 ? 29.075 -21.167 -41.318 1.00 93.19 115 TYR A C 1
ATOM 866 O O . TYR A 1 115 ? 28.768 -21.604 -42.423 1.00 93.19 115 TYR A O 1
ATOM 874 N N . ASN A 1 116 ? 28.244 -21.179 -40.281 1.00 94.44 116 ASN A N 1
ATOM 875 C CA . ASN A 1 116 ? 26.861 -21.600 -40.405 1.00 94.44 116 ASN A CA 1
ATOM 876 C C . ASN A 1 116 ? 26.014 -20.525 -41.099 1.00 94.44 116 ASN A C 1
ATOM 878 O O . ASN A 1 116 ? 26.407 -19.357 -41.223 1.00 94.44 116 ASN A O 1
ATOM 882 N N . TYR A 1 117 ? 24.824 -20.933 -41.534 1.00 92.69 117 TYR A N 1
ATOM 883 C CA . TYR A 1 117 ? 23.905 -20.067 -42.261 1.00 92.69 117 TYR A CA 1
ATOM 884 C C . TYR A 1 117 ? 23.542 -18.810 -41.467 1.00 92.69 117 TYR A C 1
ATOM 886 O O . TYR A 1 117 ? 23.527 -17.721 -42.033 1.00 92.69 117 TYR A O 1
ATOM 894 N N . PHE A 1 118 ? 23.320 -18.926 -40.153 1.00 94.12 118 PHE A N 1
ATOM 895 C CA . PHE A 1 118 ? 22.913 -17.796 -39.317 1.00 94.12 118 PHE A CA 1
ATOM 896 C C . PHE A 1 118 ? 24.010 -16.733 -39.166 1.00 94.12 118 PHE A C 1
ATOM 898 O O . PHE A 1 118 ? 23.740 -15.539 -39.288 1.00 94.12 118 PHE A O 1
ATOM 905 N N . VAL A 1 119 ? 25.262 -17.140 -38.947 1.00 95.81 119 VAL A N 1
ATOM 906 C CA . VAL A 1 119 ? 26.396 -16.216 -38.803 1.00 95.81 119 VAL A CA 1
ATOM 907 C C . VAL A 1 119 ? 26.681 -15.503 -40.121 1.00 95.81 119 VAL A C 1
ATOM 909 O O . VAL A 1 119 ? 26.936 -14.299 -40.122 1.00 95.81 119 VAL A O 1
ATOM 912 N N . LEU A 1 120 ? 26.624 -16.213 -41.250 1.00 94.31 120 LEU A N 1
ATOM 913 C CA . LEU A 1 120 ? 26.780 -15.592 -42.567 1.00 94.31 120 LEU A CA 1
ATOM 914 C C . LEU A 1 120 ? 25.606 -14.655 -42.885 1.00 94.31 120 LEU A C 1
ATOM 916 O O . LEU A 1 120 ? 25.831 -13.543 -43.362 1.00 94.31 120 LEU A O 1
ATOM 920 N N . PHE A 1 121 ? 24.378 -15.048 -42.535 1.00 95.75 121 PHE A N 1
ATOM 921 C CA . PHE A 1 121 ? 23.182 -14.221 -42.681 1.00 95.75 121 PHE A CA 1
ATOM 922 C C . PHE A 1 121 ? 23.276 -12.928 -41.866 1.00 95.75 121 PHE A C 1
ATOM 924 O O . PHE A 1 121 ? 23.106 -11.847 -42.425 1.00 95.75 121 PHE A O 1
ATOM 931 N N . ILE A 1 122 ? 23.615 -12.997 -40.573 1.00 96.31 122 ILE A N 1
ATOM 932 C CA . ILE A 1 122 ? 23.676 -11.794 -39.734 1.00 96.31 122 ILE A CA 1
ATOM 933 C C . ILE A 1 122 ? 24.829 -10.871 -40.139 1.00 96.31 122 ILE A C 1
ATOM 935 O O . ILE A 1 122 ? 24.689 -9.653 -40.073 1.00 96.31 122 ILE A O 1
ATOM 939 N N . ARG A 1 123 ? 25.945 -11.428 -40.634 1.00 96.00 123 ARG A N 1
ATOM 940 C CA . ARG A 1 123 ? 27.036 -10.646 -41.238 1.00 96.00 123 ARG A CA 1
ATOM 941 C C . ARG A 1 123 ? 26.597 -9.959 -42.531 1.00 96.00 123 ARG A C 1
ATOM 943 O O . ARG A 1 123 ? 27.002 -8.824 -42.755 1.00 96.00 123 ARG A O 1
ATOM 950 N N . GLY A 1 124 ? 25.758 -10.605 -43.341 1.00 96.31 124 GLY A N 1
ATOM 951 C CA . GLY A 1 124 ? 25.155 -10.005 -44.534 1.00 96.31 124 GLY A CA 1
ATOM 952 C C . GLY A 1 124 ? 24.108 -8.932 -44.214 1.00 96.31 124 GLY A C 1
ATOM 953 O O . GLY A 1 124 ? 24.029 -7.924 -44.908 1.00 96.31 124 GLY A O 1
ATOM 954 N N . MET A 1 125 ? 23.337 -9.108 -43.135 1.00 96.44 125 MET A N 1
ATOM 955 C CA . MET A 1 125 ? 22.341 -8.133 -42.664 1.00 96.44 125 MET A CA 1
ATOM 956 C C . MET A 1 125 ? 22.948 -6.971 -41.872 1.00 96.44 125 MET A C 1
ATOM 958 O O . MET A 1 125 ? 22.319 -5.921 -41.737 1.00 96.44 125 MET A O 1
ATOM 962 N N . ARG A 1 126 ? 24.176 -7.135 -41.372 1.00 96.94 126 ARG A N 1
ATOM 963 C CA . ARG A 1 126 ? 24.914 -6.148 -40.580 1.00 96.94 126 ARG A CA 1
ATOM 964 C C . ARG A 1 126 ? 24.831 -4.710 -41.113 1.00 96.94 126 ARG A C 1
ATOM 966 O O . ARG A 1 126 ? 24.426 -3.865 -40.323 1.00 96.94 126 ARG A O 1
ATOM 973 N N . PRO A 1 127 ? 25.136 -4.395 -42.389 1.00 97.50 127 PRO A N 1
ATOM 974 C CA . PRO A 1 127 ? 25.074 -3.013 -42.874 1.00 97.50 127 PRO A CA 1
ATOM 975 C C . PRO A 1 127 ? 23.667 -2.400 -42.782 1.00 97.50 127 PRO A C 1
ATOM 977 O O . PRO A 1 127 ? 23.530 -1.215 -42.482 1.00 97.50 127 PRO A O 1
ATOM 980 N N . TYR A 1 128 ? 22.611 -3.195 -42.981 1.00 96.44 128 TYR A N 1
ATOM 981 C CA . TYR A 1 128 ? 21.228 -2.726 -42.854 1.00 96.44 128 TYR A CA 1
ATOM 982 C C . TYR A 1 128 ? 20.855 -2.471 -41.393 1.00 96.44 128 TYR A C 1
ATOM 984 O O . TYR A 1 128 ? 20.265 -1.441 -41.076 1.00 96.44 128 TYR A O 1
ATOM 992 N N . LEU A 1 129 ? 21.242 -3.378 -40.493 1.00 96.69 129 LEU A N 1
ATOM 993 C CA . LEU A 1 129 ? 21.017 -3.217 -39.058 1.00 96.69 129 LEU A CA 1
ATOM 994 C C . LEU A 1 129 ? 21.795 -2.020 -38.501 1.00 96.69 129 LEU A C 1
ATOM 996 O O . LEU A 1 129 ? 21.225 -1.210 -37.778 1.00 96.69 129 LEU A O 1
ATOM 1000 N N . GLU A 1 130 ? 23.064 -1.858 -38.879 1.00 97.38 130 GLU A N 1
ATOM 1001 C CA . GLU A 1 130 ? 23.884 -0.703 -38.497 1.00 97.38 130 GLU A CA 1
ATOM 1002 C C . GLU A 1 130 ? 23.276 0.608 -39.002 1.00 97.38 130 GLU A C 1
ATOM 1004 O O . GLU A 1 130 ? 23.261 1.590 -38.262 1.00 97.38 130 GLU A O 1
ATOM 1009 N N . LYS A 1 131 ? 22.704 0.625 -40.214 1.00 97.12 131 LYS A N 1
ATOM 1010 C CA . LYS A 1 131 ? 21.991 1.797 -40.731 1.00 97.12 131 LYS A CA 1
ATOM 1011 C C . LYS A 1 131 ? 20.741 2.112 -39.914 1.00 97.12 131 LYS A C 1
ATOM 1013 O O . LYS A 1 131 ? 20.571 3.256 -39.510 1.00 97.12 131 LYS A O 1
ATOM 1018 N N . ILE A 1 132 ? 19.898 1.115 -39.639 1.00 97.31 132 ILE A N 1
ATOM 1019 C CA . ILE A 1 132 ? 18.658 1.300 -38.869 1.00 97.31 132 ILE A CA 1
ATOM 1020 C C . ILE A 1 132 ? 18.982 1.787 -37.453 1.00 97.31 132 ILE A C 1
ATOM 1022 O O . ILE A 1 132 ? 18.462 2.813 -37.018 1.00 97.31 132 ILE A O 1
ATOM 1026 N N . PHE A 1 133 ? 19.880 1.101 -36.743 1.00 97.75 133 PHE A N 1
ATOM 1027 C CA . PHE A 1 133 ? 20.268 1.503 -35.391 1.00 97.75 133 PHE A CA 1
ATOM 1028 C C . PHE A 1 133 ? 20.996 2.848 -35.378 1.00 97.75 133 PHE A C 1
ATOM 1030 O O . PHE A 1 133 ? 20.751 3.659 -34.485 1.00 97.75 133 PHE A O 1
ATOM 1037 N N . GLY A 1 134 ? 21.844 3.111 -36.374 1.00 98.06 134 GLY A N 1
ATOM 1038 C CA . GLY A 1 134 ? 22.523 4.389 -36.552 1.00 98.06 134 GLY A CA 1
ATOM 1039 C C . GLY A 1 134 ? 21.538 5.538 -36.741 1.00 98.06 134 GLY A C 1
ATOM 1040 O O . GLY A 1 134 ? 21.625 6.534 -36.028 1.00 98.06 134 GLY A O 1
ATOM 1041 N N . ASP A 1 135 ? 20.554 5.382 -37.625 1.00 97.88 135 ASP A N 1
ATOM 1042 C CA . ASP A 1 135 ? 19.518 6.388 -37.872 1.00 97.88 135 ASP A CA 1
ATOM 1043 C C . ASP A 1 135 ? 18.642 6.620 -36.640 1.00 97.88 135 ASP A C 1
ATOM 1045 O O . ASP A 1 135 ? 18.376 7.770 -36.281 1.00 97.88 135 ASP A O 1
ATOM 1049 N N . CYS A 1 136 ? 18.224 5.554 -35.951 1.00 97.44 136 CYS A N 1
ATOM 1050 C CA . CYS A 1 136 ? 17.459 5.666 -34.710 1.00 97.44 136 CYS A CA 1
ATOM 1051 C C . CYS A 1 136 ? 18.258 6.412 -33.633 1.00 97.44 136 CYS A C 1
ATOM 1053 O O . CYS A 1 136 ? 17.751 7.362 -33.035 1.00 97.44 136 CYS A O 1
ATOM 1055 N N . ALA A 1 137 ? 19.520 6.034 -33.418 1.00 98.00 137 ALA A N 1
ATOM 1056 C CA . ALA A 1 137 ? 20.387 6.682 -32.439 1.00 98.00 137 ALA A CA 1
ATOM 1057 C C . ALA A 1 137 ? 20.655 8.151 -32.796 1.00 98.00 137 ALA A C 1
ATOM 1059 O O . ALA A 1 137 ? 20.602 9.018 -31.922 1.00 98.00 137 ALA A O 1
ATOM 1060 N N . LEU A 1 138 ? 20.895 8.457 -34.075 1.00 97.94 138 LEU A N 1
ATOM 1061 C CA . LEU A 1 138 ? 21.082 9.825 -34.557 1.00 97.94 138 LEU A CA 1
ATOM 1062 C C . LEU A 1 138 ? 19.817 10.660 -34.393 1.00 97.94 138 LEU A C 1
ATOM 1064 O O . LEU A 1 138 ? 19.915 11.821 -33.999 1.00 97.94 138 LEU A O 1
ATOM 1068 N N . THR A 1 139 ? 18.645 10.082 -34.636 1.00 97.94 139 THR A N 1
ATOM 1069 C CA . THR A 1 139 ? 17.358 10.763 -34.456 1.00 97.94 139 THR A CA 1
ATOM 1070 C C . THR A 1 139 ? 17.125 11.095 -32.984 1.00 97.94 139 THR A C 1
ATOM 1072 O O . THR A 1 139 ? 16.884 12.256 -32.653 1.00 97.94 139 THR A O 1
ATOM 1075 N N . ILE A 1 140 ? 17.297 10.117 -32.086 1.00 97.88 140 ILE A N 1
ATOM 1076 C CA . ILE A 1 140 ? 17.174 10.311 -30.631 1.00 97.88 140 ILE A CA 1
ATOM 1077 C C . ILE A 1 140 ? 18.174 11.367 -30.147 1.00 97.88 140 ILE A C 1
ATOM 1079 O O . ILE A 1 140 ? 17.802 12.299 -29.435 1.00 97.88 140 ILE A O 1
ATOM 1083 N N . LYS A 1 141 ? 19.437 11.270 -30.576 1.00 98.12 141 LYS A N 1
ATOM 1084 C CA . LYS A 1 141 ? 20.487 12.230 -30.218 1.00 98.12 141 LYS A CA 1
ATOM 1085 C C . LYS A 1 141 ? 20.165 13.634 -30.721 1.00 98.12 141 LYS A C 1
ATOM 1087 O O . LYS A 1 141 ? 20.345 14.598 -29.984 1.00 98.12 141 LYS A O 1
ATOM 1092 N N . SER A 1 142 ? 19.707 13.762 -31.963 1.00 97.19 142 SER A N 1
ATOM 1093 C CA . SER A 1 142 ? 19.400 15.061 -32.570 1.00 97.19 142 SER A CA 1
ATOM 1094 C C . SER A 1 142 ? 18.214 15.722 -31.877 1.00 97.19 142 SER A C 1
ATOM 1096 O O . SER A 1 142 ? 18.292 16.904 -31.552 1.00 97.19 142 SER A O 1
ATOM 1098 N N . ALA A 1 143 ? 17.168 14.954 -31.559 1.00 97.38 143 ALA A N 1
ATOM 1099 C CA . ALA A 1 143 ? 16.030 15.432 -30.781 1.00 97.38 143 ALA A CA 1
ATOM 1100 C C . ALA A 1 143 ? 16.449 15.862 -29.363 1.00 97.38 143 ALA A C 1
ATOM 1102 O O . ALA A 1 143 ? 16.124 16.969 -28.933 1.00 97.38 143 ALA A O 1
ATOM 1103 N N . ALA A 1 144 ? 17.243 15.045 -28.663 1.00 97.75 144 ALA A N 1
ATOM 1104 C CA . ALA A 1 144 ? 17.750 15.379 -27.333 1.00 97.75 144 ALA A CA 1
ATOM 1105 C C . ALA A 1 144 ? 18.615 16.651 -27.348 1.00 97.75 144 ALA A C 1
ATOM 1107 O O . ALA A 1 144 ? 18.454 17.519 -26.494 1.00 97.75 144 ALA A O 1
ATOM 1108 N N . LEU A 1 145 ? 19.495 16.809 -28.343 1.00 97.56 145 LEU A N 1
ATOM 1109 C CA . LEU A 1 145 ? 20.326 18.007 -28.492 1.00 97.56 145 LEU A CA 1
ATOM 1110 C C . LEU A 1 145 ? 19.510 19.251 -28.854 1.00 97.56 145 LEU A C 1
ATOM 1112 O O . LEU A 1 145 ? 19.852 20.339 -28.393 1.00 97.56 145 LEU A O 1
ATOM 1116 N N . ALA A 1 146 ? 18.447 19.102 -29.648 1.00 97.25 146 ALA A N 1
ATOM 1117 C CA . ALA A 1 146 ? 17.548 20.199 -29.992 1.00 97.25 146 ALA A CA 1
ATOM 1118 C C . ALA A 1 146 ? 16.807 20.752 -28.763 1.00 97.25 146 ALA A C 1
ATOM 1120 O O . ALA A 1 146 ? 16.565 21.953 -28.705 1.00 97.25 146 ALA A O 1
ATOM 1121 N N . VAL A 1 147 ? 16.509 19.912 -27.764 1.00 97.56 147 VAL A N 1
ATOM 1122 C CA . VAL A 1 147 ? 15.903 20.334 -26.486 1.00 97.56 147 VAL A CA 1
ATOM 1123 C C . VAL A 1 147 ? 16.961 20.824 -25.492 1.00 97.56 147 VAL A C 1
ATOM 1125 O O . VAL A 1 147 ? 16.802 21.874 -24.871 1.00 97.56 147 VAL A O 1
ATOM 1128 N N . TYR A 1 148 ? 18.069 20.093 -25.350 1.00 97.75 148 TYR A N 1
ATOM 1129 C CA . TYR A 1 148 ? 19.083 20.372 -24.334 1.00 97.75 148 TYR A CA 1
ATOM 1130 C C . TYR A 1 148 ? 19.870 21.658 -24.604 1.00 97.75 148 TYR A C 1
ATOM 1132 O O . TYR A 1 148 ? 20.086 22.442 -23.685 1.00 97.75 148 TYR A O 1
ATOM 1140 N N . ARG A 1 149 ? 20.292 21.912 -25.852 1.00 97.19 149 ARG A N 1
ATOM 1141 C CA . ARG A 1 149 ? 21.109 23.092 -26.192 1.00 97.19 149 ARG A CA 1
ATOM 1142 C C . ARG A 1 149 ? 20.436 24.428 -25.845 1.00 97.19 149 ARG A C 1
ATOM 1144 O O . ARG A 1 149 ? 21.085 25.224 -25.168 1.00 97.19 149 ARG A O 1
ATOM 1151 N N . PRO A 1 150 ? 19.183 24.714 -26.256 1.00 98.12 150 PRO A N 1
ATOM 1152 C CA . PRO A 1 150 ? 18.539 25.973 -25.887 1.00 98.12 150 PRO A CA 1
ATOM 1153 C C . PRO A 1 150 ? 18.323 26.087 -24.373 1.00 98.12 150 PRO A C 1
ATOM 1155 O O . PRO A 1 150 ? 18.562 27.159 -23.822 1.00 98.12 150 PRO A O 1
ATOM 1158 N N . LEU A 1 151 ? 17.958 24.994 -23.691 1.00 96.38 151 LEU A N 1
ATOM 1159 C CA . LEU A 1 151 ? 17.779 24.987 -22.237 1.00 96.38 151 LEU A CA 1
ATOM 1160 C C . LEU A 1 151 ? 19.097 25.264 -21.501 1.00 96.38 151 LEU A C 1
ATOM 1162 O O . LEU A 1 151 ? 19.146 26.127 -20.631 1.00 96.38 151 LEU A O 1
ATOM 1166 N N . SER A 1 152 ? 20.180 24.589 -21.886 1.00 96.69 152 SER A N 1
ATOM 1167 C CA . SER A 1 152 ? 21.511 24.802 -21.313 1.00 96.69 152 SER A CA 1
ATOM 1168 C C . SER A 1 152 ? 21.995 26.231 -21.548 1.00 96.69 152 SER A C 1
ATOM 1170 O O . SER A 1 152 ? 22.511 26.859 -20.627 1.00 96.69 152 SER A O 1
ATOM 1172 N N . ASN A 1 153 ? 21.801 26.772 -22.754 1.00 96.88 153 ASN A N 1
ATOM 1173 C CA . ASN A 1 153 ? 22.174 28.152 -23.061 1.00 96.88 153 ASN A CA 1
ATOM 1174 C C . ASN A 1 153 ? 21.373 29.153 -22.216 1.00 96.88 153 ASN A C 1
ATOM 1176 O O . ASN A 1 153 ? 21.935 30.137 -21.743 1.00 96.88 153 ASN A O 1
ATOM 1180 N N . PHE A 1 154 ? 20.081 28.896 -21.993 1.00 97.69 154 PHE A N 1
ATOM 1181 C CA . PHE A 1 154 ? 19.242 29.713 -21.120 1.00 97.69 154 PHE A CA 1
ATOM 1182 C C . PHE A 1 154 ? 19.710 29.648 -19.658 1.00 97.69 154 PHE A C 1
ATOM 1184 O O . PHE A 1 154 ? 19.916 30.686 -19.032 1.00 97.69 154 PHE A O 1
ATOM 1191 N N . VAL A 1 155 ? 19.962 28.446 -19.131 1.00 96.62 155 VAL A N 1
ATOM 1192 C CA . VAL A 1 155 ? 20.441 28.254 -17.753 1.00 96.62 155 VAL A CA 1
ATOM 1193 C C . VAL A 1 155 ? 21.783 28.947 -17.531 1.00 96.62 155 VAL A C 1
ATOM 1195 O O . VAL A 1 155 ? 21.906 29.697 -16.568 1.00 96.62 155 VAL A O 1
ATOM 1198 N N . VAL A 1 156 ? 22.762 28.768 -18.426 1.00 96.81 156 VAL A N 1
ATOM 1199 C CA . VAL A 1 156 ? 24.091 29.398 -18.307 1.00 96.81 156 VAL A CA 1
ATOM 1200 C C . VAL A 1 156 ? 24.011 30.919 -18.460 1.00 96.81 156 VAL A C 1
ATOM 1202 O O . VAL A 1 156 ? 24.732 31.638 -17.775 1.00 96.81 156 VAL A O 1
ATOM 1205 N N . ARG A 1 157 ? 23.104 31.436 -19.302 1.00 97.50 157 ARG A N 1
ATOM 1206 C CA . ARG A 1 157 ? 22.887 32.885 -19.453 1.00 97.50 157 ARG A CA 1
ATOM 1207 C C . ARG A 1 157 ? 22.398 33.544 -18.161 1.00 97.50 157 ARG A C 1
ATOM 1209 O O . ARG A 1 157 ? 22.794 34.672 -17.886 1.00 97.50 157 ARG A O 1
ATOM 1216 N N . HIS A 1 158 ? 21.542 32.867 -17.396 1.00 96.69 158 HIS A N 1
ATOM 1217 C CA . HIS A 1 158 ? 20.998 33.389 -16.136 1.00 96.69 158 HIS A CA 1
ATOM 1218 C C . HIS A 1 158 ? 21.827 32.998 -14.904 1.00 96.69 158 HIS A C 1
ATOM 1220 O O . HIS A 1 158 ? 21.853 33.740 -13.928 1.00 96.69 158 HIS A O 1
ATOM 1226 N N . ASN A 1 159 ? 22.526 31.863 -14.953 1.00 96.19 159 ASN A N 1
ATOM 1227 C CA . ASN A 1 159 ? 23.342 31.319 -13.869 1.00 96.19 159 ASN A CA 1
ATOM 1228 C C . ASN A 1 159 ? 24.703 30.853 -14.431 1.00 96.19 159 ASN A C 1
ATOM 1230 O O . ASN A 1 159 ? 24.914 29.652 -14.637 1.00 96.19 159 ASN A O 1
ATOM 1234 N N . PRO A 1 160 ? 25.631 31.787 -14.716 1.00 95.25 160 PRO A N 1
ATOM 1235 C CA . PRO A 1 160 ? 26.902 31.459 -15.366 1.00 95.25 160 PRO A CA 1
ATOM 1236 C C . PRO A 1 160 ? 27.880 30.722 -14.441 1.00 95.25 160 PRO A C 1
ATOM 1238 O O . PRO A 1 160 ? 28.708 29.948 -14.913 1.00 95.25 160 PRO A O 1
ATOM 1241 N N . GLU A 1 161 ? 27.782 30.933 -13.126 1.00 96.81 161 GLU A N 1
ATOM 1242 C CA . GLU A 1 161 ? 28.658 30.296 -12.140 1.00 96.81 161 GLU A CA 1
ATOM 1243 C C . GLU A 1 161 ? 28.033 29.041 -11.520 1.00 96.81 161 GLU A C 1
ATOM 1245 O O . GLU A 1 161 ? 26.832 28.999 -11.249 1.00 96.81 161 GLU A O 1
ATOM 1250 N N . LEU A 1 162 ? 28.875 28.059 -11.170 1.00 95.44 162 LEU A N 1
ATOM 1251 C CA . LEU A 1 162 ? 28.450 26.810 -10.524 1.00 95.44 162 LEU A CA 1
ATOM 1252 C C . LEU A 1 162 ? 27.668 27.053 -9.222 1.00 95.44 162 LEU A C 1
ATOM 1254 O O . LEU A 1 162 ? 26.668 26.386 -8.968 1.00 95.44 162 LEU A O 1
ATOM 1258 N N . ARG A 1 163 ? 28.081 28.034 -8.408 1.00 96.62 163 ARG A N 1
ATOM 1259 C CA . ARG A 1 163 ? 27.381 28.355 -7.154 1.00 96.62 163 ARG A CA 1
ATOM 1260 C C . ARG A 1 163 ? 25.960 28.865 -7.406 1.00 96.62 163 ARG A C 1
ATOM 1262 O O . ARG A 1 163 ? 25.047 28.506 -6.674 1.00 96.62 163 ARG A O 1
ATOM 1269 N N . LEU A 1 164 ? 25.767 29.659 -8.462 1.00 95.50 164 LEU A N 1
ATOM 1270 C CA . LEU A 1 164 ? 24.457 30.188 -8.845 1.00 95.50 164 LEU A CA 1
ATOM 1271 C C . LEU A 1 164 ? 23.577 29.080 -9.430 1.00 95.50 164 LEU A C 1
ATOM 1273 O O . LEU A 1 164 ? 22.392 29.021 -9.127 1.00 95.50 164 LEU A O 1
ATOM 1277 N N . GLN A 1 165 ? 24.166 28.150 -10.188 1.00 96.12 165 GLN A N 1
ATOM 1278 C CA . GLN A 1 165 ? 23.467 26.950 -10.660 1.00 96.12 165 GLN A CA 1
ATOM 1279 C C . GLN A 1 165 ? 23.004 26.072 -9.493 1.00 96.12 165 GLN A C 1
ATOM 1281 O O . GLN A 1 165 ? 21.866 25.609 -9.502 1.00 96.12 165 GLN A O 1
ATOM 1286 N N . PHE A 1 166 ? 23.839 25.893 -8.463 1.00 97.50 166 PHE A N 1
ATOM 1287 C CA . PHE A 1 166 ? 23.449 25.174 -7.250 1.00 97.50 166 PHE A CA 1
ATOM 1288 C C . PHE A 1 166 ? 22.322 25.892 -6.497 1.00 97.50 166 PHE A C 1
ATOM 1290 O O . PHE A 1 166 ? 21.353 25.244 -6.113 1.00 97.50 166 PHE A O 1
ATOM 1297 N N . VAL A 1 167 ? 22.394 27.220 -6.344 1.00 98.19 167 VAL A N 1
ATOM 1298 C CA . VAL A 1 167 ? 21.315 28.012 -5.725 1.00 98.19 167 VAL A CA 1
ATOM 1299 C C . VAL A 1 167 ? 20.013 27.881 -6.518 1.00 98.19 167 VAL A C 1
ATOM 1301 O O . VAL A 1 167 ? 18.972 27.614 -5.929 1.00 98.19 167 VAL A O 1
ATOM 1304 N N . ALA A 1 168 ? 20.052 28.006 -7.846 1.00 97.06 168 ALA A N 1
ATOM 1305 C CA . ALA A 1 168 ? 18.869 27.850 -8.690 1.00 97.06 168 ALA A CA 1
ATOM 13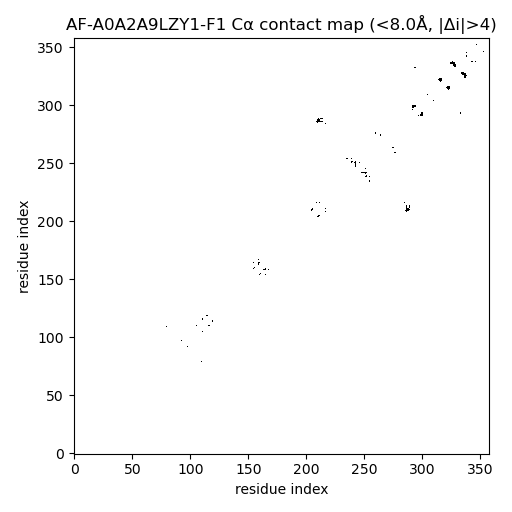06 C C . ALA A 1 168 ? 18.276 26.434 -8.601 1.00 97.06 168 ALA A C 1
ATOM 1308 O O . ALA A 1 168 ? 17.058 26.283 -8.532 1.00 97.06 168 ALA A O 1
ATOM 1309 N N . PHE A 1 169 ? 19.123 25.402 -8.553 1.00 97.56 169 PHE A N 1
ATOM 1310 C CA . PHE A 1 169 ? 18.687 24.017 -8.389 1.00 97.56 169 PHE A CA 1
ATOM 1311 C C . PHE A 1 169 ? 18.076 23.761 -7.005 1.00 97.56 169 PHE A C 1
ATOM 1313 O O . PHE A 1 169 ? 17.001 23.173 -6.914 1.00 97.56 169 PHE A O 1
ATOM 1320 N N . ALA A 1 170 ? 18.707 24.247 -5.934 1.00 98.06 170 ALA A N 1
ATOM 1321 C CA . ALA A 1 170 ? 18.179 24.138 -4.577 1.00 98.06 170 ALA A CA 1
ATOM 1322 C C . ALA A 1 170 ? 16.836 24.871 -4.436 1.00 98.06 170 ALA A C 1
ATOM 1324 O O . ALA A 1 170 ? 15.893 24.313 -3.882 1.00 98.06 170 ALA A O 1
ATOM 1325 N N . SER A 1 171 ? 16.715 26.074 -5.006 1.00 98.06 171 SER A N 1
ATOM 1326 C CA . SER A 1 171 ? 15.455 26.823 -5.054 1.00 98.06 171 SER A CA 1
ATOM 1327 C C . SER A 1 171 ? 14.385 26.084 -5.853 1.00 98.06 171 SER A C 1
ATOM 1329 O O . SER A 1 171 ? 13.253 25.990 -5.397 1.00 98.06 171 SER A O 1
ATOM 1331 N N . PHE A 1 172 ? 14.733 25.499 -7.004 1.00 98.06 172 PHE A N 1
ATOM 1332 C CA . PHE A 1 172 ? 13.809 24.669 -7.779 1.00 98.06 172 PHE A CA 1
ATOM 1333 C C . PHE A 1 172 ? 13.299 23.473 -6.965 1.00 98.06 172 PHE A C 1
ATOM 1335 O O . PHE A 1 172 ? 12.092 23.237 -6.930 1.00 98.06 172 PHE A O 1
ATOM 1342 N N . LEU A 1 173 ? 14.187 22.751 -6.272 1.00 98.25 173 LEU A N 1
ATOM 1343 C CA . LEU A 1 173 ? 13.795 21.644 -5.398 1.00 98.25 173 LEU A CA 1
ATOM 1344 C C . LEU A 1 173 ? 12.917 22.122 -4.240 1.00 98.25 173 LEU A C 1
ATOM 1346 O O . LEU A 1 173 ? 11.893 21.503 -3.972 1.00 98.25 173 LEU A O 1
ATOM 1350 N N . ALA A 1 174 ? 13.265 23.237 -3.596 1.00 98.19 174 ALA A N 1
ATOM 1351 C CA . ALA A 1 174 ? 12.472 23.809 -2.513 1.00 98.19 174 ALA A CA 1
ATOM 1352 C C . ALA A 1 174 ? 11.070 24.209 -2.990 1.00 98.19 174 ALA A C 1
ATOM 1354 O O . ALA A 1 174 ? 10.084 23.873 -2.342 1.00 98.19 174 ALA A O 1
ATOM 1355 N N . THR A 1 175 ? 10.953 24.857 -4.152 1.00 98.19 175 THR A N 1
ATOM 1356 C CA . THR A 1 175 ? 9.655 25.195 -4.746 1.00 98.19 175 THR A CA 1
ATOM 1357 C C . THR A 1 175 ? 8.875 23.940 -5.132 1.00 98.19 175 THR A C 1
ATOM 1359 O O . THR A 1 175 ? 7.680 23.867 -4.862 1.00 98.19 175 THR A O 1
ATOM 1362 N N . HIS A 1 176 ? 9.527 22.923 -5.704 1.00 97.81 176 HIS A N 1
ATOM 1363 C CA . HIS A 1 176 ? 8.874 21.652 -6.021 1.00 97.81 176 HIS A CA 1
ATOM 1364 C C . HIS A 1 176 ? 8.356 20.954 -4.755 1.00 97.81 176 HIS A C 1
ATOM 1366 O O . HIS A 1 176 ? 7.226 20.466 -4.734 1.00 97.81 176 HIS A O 1
ATOM 1372 N N . MET A 1 177 ? 9.155 20.927 -3.685 1.00 97.12 177 MET A N 1
ATOM 1373 C CA . MET A 1 177 ? 8.758 20.385 -2.385 1.00 97.12 177 MET A CA 1
ATOM 1374 C C . MET A 1 177 ? 7.614 21.185 -1.764 1.00 97.12 177 MET A C 1
ATOM 1376 O O . MET A 1 177 ? 6.675 20.574 -1.274 1.00 97.12 177 MET A O 1
ATOM 1380 N N . ALA A 1 178 ? 7.649 22.518 -1.831 1.00 97.94 178 ALA A N 1
ATOM 1381 C CA . ALA A 1 178 ? 6.583 23.375 -1.319 1.00 97.94 178 ALA A CA 1
ATOM 1382 C C . ALA A 1 178 ? 5.263 23.125 -2.058 1.00 97.94 178 ALA A C 1
ATOM 1384 O O . ALA A 1 178 ? 4.251 22.857 -1.424 1.00 97.94 178 ALA A O 1
ATOM 1385 N N . ILE A 1 179 ? 5.285 23.097 -3.394 1.00 97.44 179 ILE A N 1
ATOM 1386 C CA . ILE A 1 179 ? 4.098 22.774 -4.199 1.00 97.44 179 ILE A CA 1
ATOM 1387 C C . ILE A 1 179 ? 3.577 21.372 -3.848 1.00 97.44 179 ILE A C 1
ATOM 1389 O O . ILE A 1 179 ? 2.380 21.193 -3.645 1.00 97.44 179 ILE A O 1
ATOM 1393 N N . THR A 1 180 ? 4.469 20.382 -3.735 1.00 97.75 180 THR A N 1
ATOM 1394 C CA . THR A 1 180 ? 4.086 19.012 -3.346 1.00 97.75 180 THR A CA 1
ATOM 1395 C C . THR A 1 180 ? 3.474 18.985 -1.944 1.00 97.75 180 THR A C 1
ATOM 1397 O O . THR A 1 180 ? 2.481 18.300 -1.728 1.00 97.75 180 THR A O 1
ATOM 1400 N N . SER A 1 181 ? 4.033 19.749 -1.003 1.00 97.88 181 SER A N 1
ATOM 1401 C CA . SER A 1 181 ? 3.530 19.869 0.365 1.00 97.88 181 SER A CA 1
ATOM 1402 C C . SER A 1 181 ? 2.131 20.472 0.403 1.00 97.88 181 SER A C 1
ATOM 1404 O O . SER A 1 181 ? 1.280 19.933 1.092 1.00 97.88 181 SER A O 1
ATOM 1406 N N . GLU A 1 182 ? 1.867 21.528 -0.365 1.00 97.69 182 GLU A N 1
ATOM 1407 C CA . GLU A 1 182 ? 0.542 22.162 -0.443 1.00 97.69 182 GLU A CA 1
ATOM 1408 C C . GLU A 1 182 ? -0.519 21.203 -1.005 1.00 97.69 182 GLU A C 1
ATOM 1410 O O . GLU A 1 182 ? -1.616 21.074 -0.458 1.00 97.69 182 GLU A O 1
ATOM 1415 N N . PHE A 1 183 ? -0.191 20.465 -2.074 1.00 97.25 183 PHE A N 1
ATOM 1416 C CA . PHE A 1 183 ? -1.094 19.439 -2.607 1.00 97.25 183 PHE A CA 1
ATOM 1417 C C . PHE A 1 183 ? -1.320 18.301 -1.611 1.00 97.25 183 PHE A C 1
ATOM 1419 O O . PHE A 1 183 ? -2.456 17.850 -1.442 1.00 97.25 183 PHE A O 1
ATOM 1426 N N . ASN A 1 184 ? -0.258 17.862 -0.934 1.00 97.62 184 ASN A N 1
ATOM 1427 C CA . ASN A 1 184 ? -0.355 16.847 0.103 1.00 97.62 184 ASN A CA 1
ATOM 1428 C C . ASN A 1 184 ? -1.182 17.338 1.286 1.00 97.62 184 ASN A C 1
ATOM 1430 O O . ASN A 1 184 ? -1.961 16.558 1.802 1.00 97.62 184 ASN A O 1
ATOM 1434 N N . GLU A 1 185 ? -1.073 18.601 1.693 1.00 97.75 185 GLU A N 1
ATOM 1435 C CA . GLU A 1 185 ? -1.857 19.154 2.795 1.00 97.75 185 GLU A CA 1
ATOM 1436 C C . GLU A 1 185 ? -3.343 19.195 2.444 1.00 97.75 185 GLU A C 1
ATOM 1438 O O . GLU A 1 185 ? -4.180 18.781 3.242 1.00 97.75 185 GLU A O 1
ATOM 1443 N N . MET A 1 186 ? -3.690 19.620 1.226 1.00 96.00 186 MET A N 1
ATOM 1444 C CA . MET A 1 186 ? -5.081 19.585 0.776 1.00 96.00 186 MET A CA 1
ATOM 1445 C C . MET A 1 186 ? -5.632 18.153 0.760 1.00 96.00 186 MET A C 1
ATOM 1447 O O . MET A 1 186 ? -6.748 17.915 1.221 1.00 96.00 186 MET A O 1
ATOM 1451 N N . TYR A 1 187 ? -4.852 17.193 0.258 1.00 97.00 187 TYR A N 1
ATOM 1452 C CA . TYR A 1 187 ? -5.252 15.788 0.249 1.00 97.00 187 TYR A CA 1
ATOM 1453 C C . TYR A 1 187 ? -5.323 15.201 1.665 1.00 97.00 187 TYR A C 1
ATOM 1455 O O . TYR A 1 187 ? -6.263 14.482 1.992 1.00 97.00 187 TYR A O 1
ATOM 1463 N N . GLN A 1 188 ? -4.378 15.561 2.531 1.00 96.75 188 GLN A N 1
ATOM 1464 C CA . GLN A 1 188 ? -4.332 15.128 3.920 1.00 96.75 188 GLN A CA 1
ATOM 1465 C C . GLN A 1 188 ? -5.545 15.644 4.686 1.00 96.75 188 GLN A C 1
ATOM 1467 O O . GLN A 1 188 ? -6.172 14.860 5.377 1.00 96.75 188 GLN A O 1
ATOM 1472 N N . ARG A 1 189 ? -5.975 16.895 4.478 1.00 97.31 189 ARG A N 1
ATOM 1473 C CA . ARG A 1 189 ? -7.217 17.418 5.076 1.00 97.31 189 ARG A CA 1
ATOM 1474 C C . ARG A 1 189 ? -8.445 16.588 4.691 1.00 97.31 189 ARG A C 1
ATOM 1476 O O . ARG A 1 189 ? -9.335 16.409 5.516 1.00 97.31 189 ARG A O 1
ATOM 1483 N N . LEU A 1 190 ? -8.506 16.067 3.461 1.00 97.25 190 LEU A N 1
ATOM 1484 C CA . LEU A 1 190 ? -9.584 15.154 3.056 1.00 97.25 190 LEU A CA 1
ATOM 1485 C C . LEU A 1 190 ? -9.501 13.826 3.818 1.00 97.25 190 LEU A C 1
ATOM 1487 O O . LEU A 1 190 ? -10.519 13.367 4.329 1.00 97.25 190 LEU A O 1
ATOM 1491 N N . VAL A 1 191 ? -8.302 13.249 3.932 1.00 98.12 191 VAL A N 1
ATOM 1492 C CA . VAL A 1 191 ? -8.052 12.016 4.699 1.00 98.12 191 VAL A CA 1
ATOM 1493 C C . VAL A 1 191 ? -8.347 12.211 6.189 1.00 98.12 191 VAL A C 1
ATOM 1495 O O . VAL A 1 191 ? -8.898 11.323 6.836 1.00 98.12 191 VAL A O 1
ATOM 1498 N N . ASP A 1 192 ? -8.035 13.379 6.742 1.00 98.31 192 ASP A N 1
ATOM 1499 C CA . ASP A 1 192 ? -8.303 13.720 8.135 1.00 98.31 192 ASP A CA 1
ATOM 1500 C C . ASP A 1 192 ? -9.810 13.812 8.375 1.00 98.31 192 ASP A C 1
ATOM 1502 O O . ASP A 1 192 ? -10.305 13.280 9.364 1.00 98.31 192 ASP A O 1
ATOM 1506 N N . ILE A 1 193 ? -10.569 14.414 7.451 1.00 98.06 193 ILE A N 1
ATOM 1507 C CA . ILE A 1 193 ? -12.035 14.447 7.533 1.00 98.06 193 ILE A CA 1
ATOM 1508 C C . ILE A 1 193 ? -12.615 13.035 7.463 1.00 98.06 193 ILE A C 1
ATOM 1510 O O . ILE A 1 193 ? -13.460 12.701 8.290 1.00 98.06 193 ILE A O 1
ATOM 1514 N N . THR A 1 194 ? -12.170 12.188 6.530 1.00 98.00 194 THR A N 1
ATOM 1515 C CA . THR A 1 194 ? -12.663 10.803 6.468 1.00 98.00 194 THR A CA 1
ATOM 1516 C C . THR A 1 194 ? -12.307 10.031 7.735 1.00 98.00 194 THR A C 1
ATOM 1518 O O . THR A 1 194 ? -13.168 9.356 8.287 1.00 98.00 194 THR A O 1
ATOM 1521 N N . SER A 1 195 ? -11.102 10.226 8.273 1.00 98.06 195 SER A N 1
ATOM 1522 C CA . SER A 1 195 ? -10.677 9.614 9.538 1.00 98.06 195 SER A CA 1
ATOM 1523 C C . SER A 1 195 ? -11.513 10.114 10.725 1.00 98.06 195 SER A C 1
ATOM 1525 O O . SER A 1 195 ? -11.897 9.331 11.589 1.00 98.06 195 SER A O 1
ATOM 1527 N N . MET A 1 196 ? -11.857 11.406 10.775 1.00 97.81 196 MET A N 1
ATOM 1528 C CA . MET A 1 196 ? -12.751 11.957 11.803 1.00 97.81 196 MET A CA 1
ATOM 1529 C C . MET A 1 196 ? -14.164 11.375 11.702 1.00 97.81 196 MET A C 1
ATOM 1531 O O . MET A 1 196 ? -14.779 11.096 12.729 1.00 97.81 196 MET A O 1
ATOM 1535 N N . LEU A 1 197 ? -14.671 11.150 10.487 1.00 97.75 197 LEU A N 1
ATOM 1536 C CA . LEU A 1 197 ? -15.963 10.493 10.271 1.00 97.75 197 LEU A CA 1
ATOM 1537 C C . LEU A 1 197 ? -15.928 9.014 10.686 1.00 97.75 197 LEU A C 1
ATOM 1539 O O . LEU A 1 197 ? -16.887 8.523 11.278 1.00 97.75 197 LEU A O 1
ATOM 1543 N N . GLU A 1 198 ? -14.821 8.313 10.440 1.00 97.44 198 GLU A N 1
ATOM 1544 C CA . GLU A 1 198 ? -14.604 6.941 10.917 1.00 97.44 198 GLU A CA 1
ATOM 1545 C C . GLU A 1 198 ? -14.568 6.878 12.451 1.00 97.44 198 GLU A C 1
ATOM 1547 O O . GLU A 1 198 ? -15.208 6.013 13.051 1.00 97.44 198 GLU A O 1
ATOM 1552 N N . LEU A 1 199 ? -13.895 7.831 13.104 1.00 97.81 199 LEU A N 1
ATOM 1553 C CA . LEU A 1 199 ? -13.888 7.952 14.565 1.00 97.81 199 LEU A CA 1
ATOM 1554 C C . LEU A 1 199 ? -15.276 8.291 15.122 1.00 97.81 199 LEU A C 1
ATOM 1556 O O . LEU A 1 199 ? -15.679 7.727 16.139 1.00 97.81 199 LEU A O 1
ATOM 1560 N N . GLN A 1 200 ? -16.038 9.155 14.448 1.00 97.44 200 GLN A N 1
ATOM 1561 C CA . GLN A 1 200 ? -17.421 9.448 14.821 1.00 97.44 200 GLN A CA 1
ATOM 1562 C C . GLN A 1 200 ? -18.307 8.200 14.699 1.00 97.44 200 GLN A C 1
ATOM 1564 O O . GLN A 1 200 ? -19.117 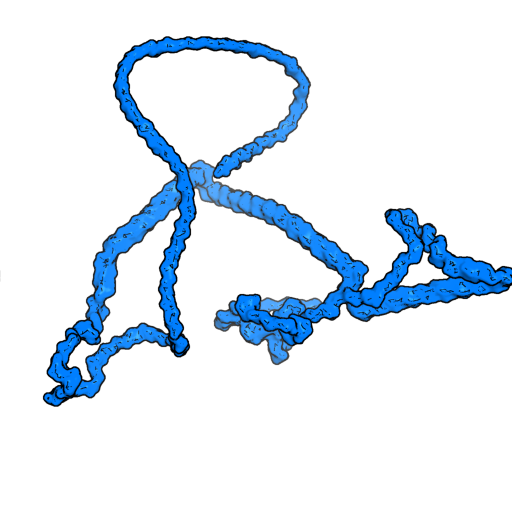7.929 15.585 1.00 97.44 200 GLN A O 1
ATOM 1569 N N . ALA A 1 201 ? -18.134 7.404 13.641 1.00 97.31 201 ALA A N 1
ATOM 1570 C CA . ALA A 1 201 ? -18.827 6.129 13.498 1.00 97.31 201 ALA A CA 1
ATOM 1571 C C . ALA A 1 201 ? -18.423 5.145 14.608 1.00 97.31 201 ALA A C 1
ATOM 1573 O O . ALA A 1 201 ? -19.281 4.462 15.165 1.00 97.31 201 ALA A O 1
ATOM 1574 N N . ALA A 1 202 ? -17.143 5.088 14.983 1.00 97.19 202 ALA A N 1
ATOM 1575 C CA . ALA A 1 202 ? -16.687 4.272 16.107 1.00 97.19 202 ALA A CA 1
ATOM 1576 C C . ALA A 1 202 ? -17.296 4.729 17.446 1.00 97.19 202 ALA A C 1
ATOM 1578 O O . ALA A 1 202 ? -17.665 3.882 18.261 1.00 97.19 202 ALA A O 1
ATOM 1579 N N . GLN A 1 203 ? -17.459 6.041 17.653 1.00 97.62 203 GLN A N 1
ATOM 1580 C CA . GLN A 1 203 ? -18.112 6.612 18.834 1.00 97.62 203 GLN A CA 1
ATOM 1581 C C . GLN A 1 203 ? -19.612 6.294 18.881 1.00 97.62 203 GLN A C 1
ATOM 1583 O O . GLN A 1 203 ? -20.119 5.971 19.951 1.00 97.62 203 GLN A O 1
ATOM 1588 N N . LEU A 1 204 ? -20.309 6.330 17.741 1.00 97.31 204 LEU A N 1
ATOM 1589 C CA . LEU A 1 204 ? -21.715 5.921 17.662 1.00 97.31 204 LEU A CA 1
ATOM 1590 C C . LEU A 1 204 ? -21.891 4.447 18.057 1.00 97.31 204 LEU A C 1
ATOM 1592 O O . LEU A 1 204 ? -22.788 4.101 18.816 1.00 97.31 204 LEU A O 1
ATOM 1596 N N . HIS A 1 205 ? -20.995 3.570 17.601 1.00 96.19 205 HIS A N 1
ATOM 1597 C CA . HIS A 1 205 ? -20.994 2.175 18.042 1.00 96.19 205 HIS A CA 1
ATOM 1598 C C . HIS A 1 205 ? -20.680 2.042 19.541 1.00 96.19 205 HIS A C 1
ATOM 1600 O O . HIS A 1 205 ? -21.257 1.192 20.216 1.00 96.19 205 HIS A O 1
ATOM 1606 N N . ALA A 1 206 ? -19.811 2.898 20.086 1.00 96.19 206 ALA A N 1
ATOM 1607 C CA . ALA A 1 206 ? -19.516 2.912 21.515 1.00 96.19 206 ALA A CA 1
ATOM 1608 C C . ALA A 1 206 ? -20.735 3.316 22.360 1.00 96.19 206 ALA A C 1
ATOM 1610 O O . ALA A 1 206 ? -20.984 2.685 23.381 1.00 96.19 206 ALA A O 1
ATOM 1611 N N . SER A 1 207 ? -21.526 4.310 21.935 1.00 94.31 207 SER A N 1
ATOM 1612 C CA . SER A 1 207 ? -22.729 4.726 22.676 1.00 94.31 207 SER A CA 1
ATOM 1613 C C . SER A 1 207 ? -23.816 3.652 22.724 1.00 94.31 207 SER A C 1
ATOM 1615 O O . SER A 1 207 ? -24.563 3.590 23.695 1.00 94.31 207 SER A O 1
ATOM 1617 N N . GLU A 1 208 ? -23.878 2.783 21.714 1.00 92.75 208 GLU A N 1
ATOM 1618 C CA . GLU A 1 208 ? -24.790 1.630 21.682 1.00 92.75 208 GLU A CA 1
ATOM 1619 C C . GLU A 1 208 ? -24.240 0.401 22.440 1.00 92.75 208 GLU A C 1
ATOM 1621 O O . GLU A 1 208 ? -24.881 -0.651 22.480 1.00 92.75 208 GLU A O 1
ATOM 1626 N N . GLY A 1 209 ? -23.041 0.500 23.029 1.00 93.94 209 GLY A N 1
ATOM 1627 C CA . GLY A 1 209 ? -22.380 -0.601 23.736 1.00 93.94 209 GLY A CA 1
ATOM 1628 C C . GLY A 1 209 ? -21.863 -1.709 22.812 1.00 93.94 209 GLY A C 1
ATOM 1629 O O . GLY A 1 209 ? -21.724 -2.855 23.235 1.00 93.94 209 GLY A O 1
ATOM 1630 N N . PHE A 1 210 ? -21.593 -1.416 21.534 1.00 97.19 210 PHE A N 1
ATOM 1631 C CA . PHE A 1 210 ? -21.141 -2.416 20.557 1.00 97.19 210 PHE A CA 1
ATOM 1632 C C . PHE A 1 210 ? -19.746 -2.977 20.870 1.00 97.19 210 PHE A C 1
ATOM 1634 O O . PHE A 1 210 ? -19.476 -4.149 20.601 1.00 97.19 210 PHE A O 1
ATOM 1641 N N . TRP A 1 211 ? -18.860 -2.148 21.429 1.00 97.50 211 TRP A N 1
ATOM 1642 C CA . TRP A 1 211 ? -17.501 -2.550 21.810 1.00 97.50 211 TRP A CA 1
ATOM 1643 C C . TRP A 1 211 ? -17.443 -3.283 23.153 1.00 97.50 211 TRP A C 1
ATOM 1645 O O . TRP A 1 211 ? -16.424 -3.906 23.454 1.00 97.50 211 TRP A O 1
ATOM 1655 N N . ASP A 1 212 ? -18.533 -3.251 23.920 1.00 95.69 212 ASP A N 1
ATOM 1656 C CA . ASP A 1 212 ? -18.606 -3.867 25.237 1.00 95.69 212 ASP A CA 1
ATOM 1657 C C . ASP A 1 212 ? -18.646 -5.397 25.127 1.00 95.69 212 ASP A C 1
ATOM 1659 O O . ASP A 1 212 ? -19.251 -6.013 24.235 1.00 95.69 212 ASP A O 1
ATOM 1663 N N . SER A 1 213 ? -18.007 -6.051 26.087 1.00 96.31 213 SER A N 1
ATOM 1664 C CA . SER A 1 213 ? -18.117 -7.491 26.273 1.00 96.31 213 SER A CA 1
ATOM 1665 C C . SER A 1 213 ? -19.537 -7.892 26.690 1.00 96.31 213 SER A C 1
ATOM 1667 O O . SER A 1 213 ? -20.299 -7.113 27.262 1.00 96.31 213 SER A O 1
ATOM 1669 N N . ALA A 1 214 ? -19.904 -9.154 26.446 1.00 95.75 214 ALA A N 1
ATOM 1670 C CA . ALA A 1 214 ? -21.210 -9.666 26.870 1.00 95.75 214 ALA A CA 1
ATOM 1671 C C . ALA A 1 214 ? -21.395 -9.589 28.402 1.00 95.75 214 ALA A C 1
ATOM 1673 O O . ALA A 1 214 ? -22.516 -9.427 28.882 1.00 95.75 214 ALA A O 1
ATOM 1674 N N . SER A 1 215 ? -20.297 -9.672 29.163 1.00 96.06 215 SER A N 1
ATOM 1675 C CA . SER A 1 215 ? -20.273 -9.458 30.613 1.00 96.06 215 SER A CA 1
ATOM 1676 C C . SER A 1 215 ? -20.615 -8.020 30.998 1.00 96.06 215 SER A C 1
ATOM 1678 O O . SER A 1 215 ? -21.521 -7.826 31.802 1.00 96.06 215 SER A O 1
ATOM 1680 N N . GLU A 1 216 ? -19.971 -7.019 30.392 1.00 95.25 216 GLU A N 1
ATOM 1681 C CA . GLU A 1 216 ? -20.226 -5.599 30.694 1.00 95.25 216 GLU A CA 1
ATOM 1682 C C . GLU A 1 216 ? -21.668 -5.205 30.343 1.00 95.25 216 GLU A C 1
ATOM 1684 O O . GLU A 1 216 ? -22.351 -4.545 31.129 1.00 95.25 216 GLU A O 1
ATOM 1689 N N . GLN A 1 217 ? -22.191 -5.696 29.214 1.00 93.12 217 GLN A N 1
ATOM 1690 C CA . GLN A 1 217 ? -23.593 -5.483 28.839 1.00 93.12 217 GLN A CA 1
ATOM 1691 C C . GLN A 1 217 ? -24.570 -6.098 29.853 1.00 93.12 217 GLN A C 1
ATOM 1693 O O . GLN A 1 217 ? -25.615 -5.511 30.160 1.00 93.12 217 GLN A O 1
ATOM 1698 N N . GLN A 1 218 ? -24.245 -7.279 30.387 1.00 93.69 218 GLN A N 1
ATOM 1699 C CA . GLN A 1 218 ? -25.058 -7.936 31.405 1.00 93.69 218 GLN A CA 1
ATOM 1700 C C . GLN A 1 218 ? -25.001 -7.183 32.741 1.00 93.69 218 GLN A C 1
ATOM 1702 O O . GLN A 1 218 ? -26.041 -6.997 33.373 1.00 93.69 218 GLN A O 1
ATOM 1707 N N . GLU A 1 219 ? -23.829 -6.700 33.151 1.00 95.62 219 GLU A N 1
ATOM 1708 C CA . GLU A 1 219 ? -23.657 -5.878 34.352 1.00 95.62 219 GLU A 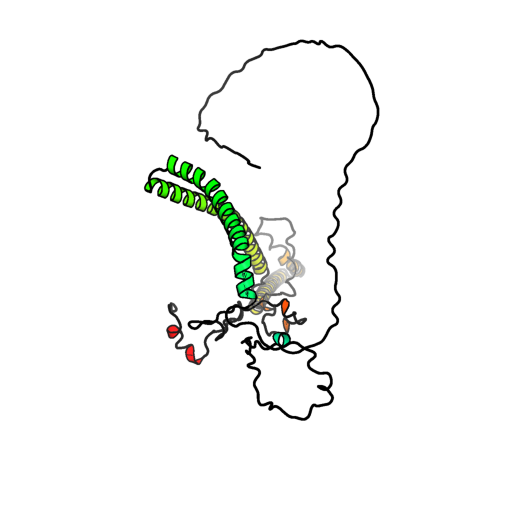CA 1
ATOM 1709 C C . GLU A 1 219 ? -24.443 -4.566 34.254 1.00 95.62 219 GLU A C 1
ATOM 1711 O O . GLU A 1 219 ? -25.210 -4.244 35.160 1.00 95.62 219 GLU A O 1
ATOM 1716 N N . ALA A 1 220 ? -24.375 -3.862 33.121 1.00 92.69 220 ALA A N 1
ATOM 1717 C CA . ALA A 1 220 ? -25.144 -2.638 32.892 1.00 92.69 220 ALA A CA 1
ATOM 1718 C C . ALA A 1 220 ? -26.668 -2.872 32.910 1.00 92.69 220 ALA A C 1
ATOM 1720 O O . ALA A 1 220 ? -27.449 -1.987 33.277 1.00 92.69 220 ALA A O 1
ATOM 1721 N N . ARG A 1 221 ? -27.129 -4.063 32.506 1.00 91.75 221 ARG A N 1
ATOM 1722 C CA . ARG A 1 221 ? -28.543 -4.455 32.612 1.00 91.75 221 ARG A CA 1
ATOM 1723 C C . ARG A 1 221 ? -28.942 -4.735 34.060 1.00 91.75 221 ARG A C 1
ATOM 1725 O O . ARG A 1 221 ? -30.005 -4.290 34.486 1.00 91.75 221 ARG A O 1
ATOM 1732 N N . LEU A 1 222 ? -28.102 -5.453 34.804 1.00 94.81 222 LEU A N 1
ATOM 1733 C CA . LEU A 1 222 ? -28.330 -5.745 36.219 1.00 94.81 222 LEU A CA 1
ATOM 1734 C C . LEU A 1 222 ? -28.328 -4.470 37.063 1.00 94.81 222 LEU A C 1
ATOM 1736 O O . LEU A 1 222 ? -29.192 -4.326 37.922 1.00 94.81 222 LEU A O 1
ATOM 1740 N N . GLN A 1 223 ?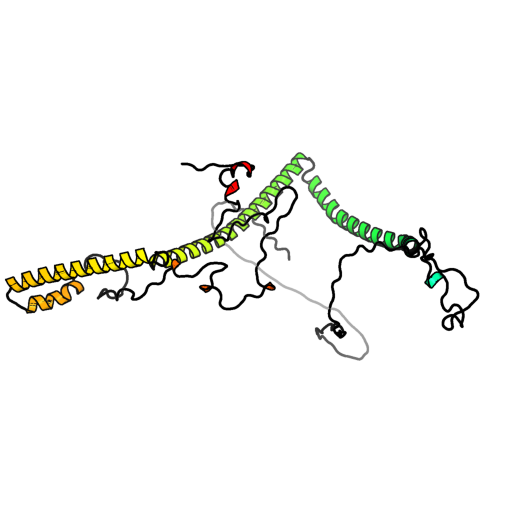 -27.425 -3.532 36.771 1.00 94.69 223 GLN A N 1
ATOM 1741 C CA . GLN A 1 223 ? -27.346 -2.240 37.444 1.00 94.69 223 GLN A CA 1
ATOM 1742 C C . GLN A 1 223 ? -28.644 -1.443 37.270 1.00 94.69 223 GLN A C 1
ATOM 1744 O O . GLN A 1 223 ? -29.275 -1.085 38.261 1.00 94.69 223 GLN A O 1
ATOM 1749 N N . ARG A 1 224 ? -29.113 -1.271 36.024 1.00 91.31 224 ARG A N 1
ATOM 1750 C CA . ARG A 1 224 ? -30.391 -0.591 35.737 1.00 91.31 224 ARG A CA 1
ATOM 1751 C C . ARG A 1 224 ? -31.585 -1.276 36.402 1.00 91.31 224 ARG A C 1
ATOM 1753 O O . ARG A 1 224 ? -32.492 -0.612 36.892 1.00 91.31 224 ARG A O 1
ATOM 1760 N N . HIS A 1 225 ? -31.596 -2.608 36.424 1.00 92.25 225 HIS A N 1
ATOM 1761 C CA . HIS A 1 225 ? -32.652 -3.369 37.085 1.00 92.25 225 HIS A CA 1
ATOM 1762 C C . HIS A 1 225 ? -32.633 -3.179 38.609 1.00 92.25 225 HIS A C 1
ATOM 1764 O O . HIS A 1 225 ? -33.686 -3.003 39.213 1.00 92.25 225 HIS A O 1
ATOM 1770 N N . ALA A 1 226 ? -31.453 -3.193 39.232 1.00 94.81 226 ALA A N 1
ATOM 1771 C CA . ALA A 1 226 ? -31.297 -2.991 40.669 1.00 94.81 226 ALA A CA 1
ATOM 1772 C C . ALA A 1 226 ? -31.672 -1.564 41.100 1.00 94.81 226 ALA A C 1
ATOM 1774 O O . ALA A 1 226 ? -32.337 -1.394 42.120 1.00 94.81 226 ALA A O 1
ATOM 1775 N N . GLU A 1 227 ? -31.288 -0.555 40.316 1.00 93.25 227 GLU A N 1
ATOM 1776 C CA . GLU A 1 227 ? -31.677 0.844 40.535 1.00 93.25 227 GLU A CA 1
ATOM 1777 C C . GLU A 1 227 ? -33.198 1.006 40.469 1.00 93.25 227 GLU A C 1
ATOM 1779 O O . GLU A 1 227 ? -33.801 1.489 41.426 1.00 93.25 227 GLU A O 1
ATOM 1784 N N . HIS A 1 228 ? -33.831 0.490 39.412 1.00 88.38 228 HIS A N 1
ATOM 1785 C CA . HIS A 1 228 ? -35.281 0.568 39.250 1.00 88.38 228 HIS A CA 1
ATOM 1786 C C . HIS A 1 228 ? -36.042 -0.188 40.350 1.00 88.38 228 HIS A C 1
ATOM 1788 O O . HIS A 1 228 ? -37.039 0.311 40.866 1.00 88.38 228 HIS A O 1
ATOM 1794 N N . LEU A 1 229 ? -35.571 -1.372 40.763 1.00 93.56 229 LEU A N 1
ATOM 1795 C CA . LEU A 1 229 ? -36.172 -2.091 41.891 1.00 93.56 229 LEU A CA 1
ATOM 1796 C C . LEU A 1 229 ? -36.091 -1.288 43.189 1.00 93.56 229 LEU A C 1
ATOM 1798 O O . LEU A 1 229 ? -37.088 -1.178 43.897 1.00 93.56 229 LEU A O 1
ATOM 1802 N N . LYS A 1 230 ? -34.932 -0.694 43.482 1.00 93.75 230 LYS A N 1
ATOM 1803 C CA . LYS A 1 230 ? -34.739 0.111 44.690 1.00 93.75 230 LYS A CA 1
ATOM 1804 C C . LYS A 1 230 ? -35.643 1.346 44.703 1.00 93.75 230 LYS A C 1
ATOM 1806 O O . LYS A 1 230 ? -36.175 1.704 45.750 1.00 93.75 230 LYS A O 1
ATOM 1811 N N . GLU A 1 231 ? -35.831 1.989 43.553 1.00 90.00 231 GLU A N 1
ATOM 1812 C CA . GLU A 1 231 ? -36.759 3.116 43.401 1.00 90.00 231 GLU A CA 1
ATOM 1813 C C . GLU A 1 231 ? -38.216 2.697 43.622 1.00 90.00 231 GLU A C 1
ATOM 1815 O O . GLU A 1 231 ? -38.957 3.387 44.327 1.00 90.00 231 GLU A O 1
ATOM 1820 N N . LEU A 1 232 ? -38.625 1.550 43.073 1.00 88.88 232 LEU A N 1
ATOM 1821 C CA . LEU A 1 232 ? -39.963 0.996 43.282 1.00 88.88 232 LEU A CA 1
ATOM 1822 C C . LEU A 1 232 ? -40.208 0.631 44.751 1.00 88.88 232 LEU A C 1
ATOM 1824 O O . LEU A 1 232 ? -41.265 0.963 45.284 1.00 88.88 232 LEU A O 1
ATOM 1828 N N . GLU A 1 233 ? -39.240 -0.004 45.415 1.00 92.88 233 GLU A N 1
ATOM 1829 C CA . GLU A 1 233 ? -39.319 -0.350 46.840 1.00 92.88 233 GLU A CA 1
ATOM 1830 C C . GLU A 1 233 ? -39.417 0.905 47.713 1.00 92.88 233 GLU A C 1
ATOM 1832 O O . GLU A 1 233 ? -40.310 0.996 48.553 1.00 92.88 233 GLU A O 1
ATOM 1837 N N . ALA A 1 234 ? -38.581 1.916 47.459 1.00 91.31 234 ALA A N 1
ATOM 1838 C CA . ALA A 1 234 ? -38.630 3.181 48.188 1.00 91.31 234 ALA A CA 1
ATOM 1839 C C . ALA A 1 234 ? -39.966 3.918 47.983 1.00 91.31 234 ALA A C 1
ATOM 1841 O O . ALA A 1 234 ? -40.554 4.425 48.939 1.00 91.31 234 ALA A O 1
ATOM 1842 N N . THR A 1 235 ? -40.480 3.940 46.748 1.00 90.56 235 THR A N 1
ATOM 1843 C CA . THR A 1 235 ? -41.780 4.556 46.427 1.00 90.56 235 THR A CA 1
ATOM 1844 C C . THR A 1 235 ? -42.924 3.806 47.106 1.00 90.56 235 THR A C 1
ATOM 1846 O O . THR A 1 235 ? -43.863 4.424 47.604 1.00 90.56 235 THR A O 1
ATOM 1849 N N . TRP A 1 236 ? -42.844 2.476 47.164 1.00 92.62 236 TRP A N 1
ATOM 1850 C CA . TRP A 1 236 ? -43.817 1.633 47.850 1.00 92.62 236 TRP A CA 1
ATOM 1851 C C . TRP A 1 236 ? -43.820 1.860 49.367 1.00 92.62 236 TRP A C 1
ATOM 1853 O O . TRP A 1 236 ? -44.889 2.046 49.950 1.00 92.62 236 TRP A O 1
ATOM 1863 N N . GLU A 1 237 ? -42.649 1.879 50.006 1.00 92.75 237 GLU A N 1
ATOM 1864 C CA . GLU A 1 237 ? -42.512 2.133 51.446 1.00 92.75 237 GLU A CA 1
ATOM 1865 C C . GLU A 1 237 ? -43.055 3.515 51.831 1.00 92.75 237 GLU A C 1
ATOM 1867 O O . GLU A 1 237 ? -43.790 3.650 52.815 1.00 92.75 237 GLU A O 1
ATOM 1872 N N . GLU A 1 238 ? -42.753 4.529 51.018 1.00 91.38 238 GLU A N 1
ATOM 1873 C CA . GLU A 1 238 ? -43.240 5.896 51.191 1.00 91.38 238 GLU A CA 1
ATOM 1874 C C . GLU A 1 238 ? -44.764 5.982 51.045 1.00 91.38 238 GLU A C 1
ATOM 1876 O O . GLU A 1 238 ? -45.456 6.487 51.935 1.00 91.38 238 GLU A O 1
ATOM 1881 N N . ALA A 1 239 ? -45.301 5.411 49.964 1.00 91.12 239 ALA A N 1
ATOM 1882 C CA . ALA A 1 239 ? -46.734 5.379 49.698 1.00 91.12 239 ALA A CA 1
ATOM 1883 C C . ALA A 1 239 ? -47.499 4.660 50.818 1.00 91.12 239 ALA A C 1
ATOM 1885 O O . ALA A 1 239 ? -48.551 5.125 51.266 1.00 91.12 239 ALA A O 1
ATOM 1886 N N . LEU A 1 240 ? -46.964 3.536 51.308 1.00 93.19 240 LEU A N 1
ATOM 1887 C CA . LEU A 1 240 ? -47.567 2.759 52.386 1.00 93.19 240 LEU A CA 1
ATOM 1888 C C . LEU A 1 240 ? -47.578 3.541 53.701 1.00 93.19 240 LEU A C 1
ATOM 1890 O O . LEU A 1 240 ? -48.583 3.530 54.420 1.00 93.19 240 LEU A O 1
ATOM 1894 N N . ARG A 1 241 ? -46.490 4.254 54.007 1.00 92.81 241 ARG A N 1
ATOM 1895 C CA . ARG A 1 241 ? -46.392 5.110 55.190 1.00 92.81 241 ARG A CA 1
ATOM 1896 C C . ARG A 1 241 ? -47.434 6.229 55.150 1.00 92.81 241 ARG A C 1
ATOM 1898 O O . ARG A 1 241 ? -48.182 6.388 56.116 1.00 92.81 241 ARG A O 1
ATOM 1905 N N . GLU A 1 242 ? -47.544 6.956 54.040 1.00 91.31 242 GLU A N 1
ATOM 1906 C CA . GLU A 1 242 ? -48.518 8.046 53.899 1.00 91.31 242 GLU A CA 1
ATOM 1907 C C . GLU A 1 242 ? -49.974 7.565 53.898 1.00 91.31 242 GLU A C 1
ATOM 1909 O O . GLU A 1 242 ? -50.833 8.150 54.568 1.00 91.31 242 GLU A O 1
ATOM 1914 N N . ALA A 1 243 ? -50.268 6.468 53.199 1.00 90.50 243 ALA A N 1
ATOM 1915 C CA . ALA A 1 243 ? -51.601 5.875 53.172 1.00 90.50 243 ALA A CA 1
ATOM 1916 C C . ALA A 1 243 ? -52.030 5.356 54.553 1.00 90.50 243 ALA A C 1
ATOM 1918 O O . ALA A 1 243 ? -53.196 5.475 54.931 1.00 90.50 243 ALA A O 1
ATOM 1919 N N . THR A 1 244 ? -51.088 4.838 55.347 1.00 91.81 244 THR A N 1
ATOM 1920 C CA . THR A 1 244 ? -51.356 4.384 56.720 1.00 91.81 244 THR A CA 1
ATOM 1921 C C . THR A 1 244 ? -51.671 5.558 57.649 1.00 91.81 244 THR A C 1
ATOM 1923 O O . THR A 1 244 ? -52.602 5.476 58.454 1.00 91.81 244 THR A O 1
ATOM 1926 N N . MET A 1 245 ? -50.940 6.672 57.523 1.00 92.19 245 MET A N 1
ATOM 1927 C CA . MET A 1 245 ? -51.174 7.878 58.329 1.00 92.19 245 MET A CA 1
ATOM 1928 C C . MET A 1 245 ? -52.493 8.573 57.966 1.00 92.19 245 MET A C 1
ATOM 1930 O O . MET A 1 245 ? -53.227 9.006 58.853 1.00 92.19 245 MET A O 1
ATOM 1934 N N . SER A 1 246 ? -52.818 8.642 56.675 1.00 91.00 246 SER A N 1
ATOM 1935 C CA . SER A 1 246 ? -54.051 9.256 56.162 1.00 91.00 246 SER A CA 1
ATOM 1936 C C . SER A 1 246 ? -55.272 8.328 56.201 1.00 91.00 246 SER A C 1
ATOM 1938 O O . SER A 1 246 ? -56.400 8.797 56.050 1.00 91.00 246 SER A O 1
ATOM 1940 N N . ARG A 1 247 ? -55.058 7.020 56.414 1.00 89.88 247 ARG A N 1
ATOM 1941 C CA . ARG A 1 247 ? -56.071 5.949 56.361 1.00 89.88 247 ARG A CA 1
ATOM 1942 C C . ARG A 1 247 ? -56.908 5.975 55.079 1.00 89.88 247 ARG A C 1
ATOM 1944 O O . ARG A 1 247 ? -58.094 5.650 55.111 1.00 89.88 247 ARG A O 1
ATOM 1951 N N . ASN A 1 248 ? -56.299 6.368 53.962 1.00 88.56 248 ASN A N 1
ATOM 1952 C CA . ASN A 1 248 ? -56.979 6.496 52.681 1.00 88.56 248 ASN A CA 1
ATOM 1953 C C . ASN A 1 248 ? -56.258 5.691 51.590 1.00 88.56 248 ASN A C 1
ATOM 1955 O O . ASN A 1 248 ? -55.071 5.886 51.335 1.00 88.56 248 ASN A O 1
ATOM 1959 N N . PHE A 1 249 ? -57.002 4.808 50.923 1.00 89.94 249 PHE A N 1
ATOM 1960 C CA . PHE A 1 249 ? -56.504 4.002 49.812 1.00 89.94 249 PHE A CA 1
ATOM 1961 C C . PHE A 1 249 ? -56.221 4.835 48.551 1.00 89.94 249 PHE A C 1
ATOM 1963 O O . PHE A 1 249 ? -55.316 4.500 47.790 1.00 89.94 249 PHE A O 1
ATOM 1970 N N . ASP A 1 250 ? -56.915 5.962 48.362 1.00 90.19 250 ASP A N 1
ATOM 1971 C CA . ASP A 1 250 ? -56.703 6.849 47.209 1.00 90.19 250 ASP A CA 1
ATOM 1972 C C . ASP A 1 250 ? -55.272 7.408 47.157 1.00 90.19 250 ASP A C 1
ATOM 1974 O O . ASP A 1 250 ? -54.776 7.760 46.087 1.00 90.19 250 ASP A O 1
ATOM 1978 N N . VAL A 1 251 ? -54.585 7.470 48.305 1.00 86.75 251 VAL A N 1
ATOM 1979 C CA . VAL A 1 251 ? -53.183 7.900 48.391 1.00 86.75 251 VAL A CA 1
ATOM 1980 C C . VAL A 1 251 ? -52.267 6.882 47.707 1.00 86.75 251 VAL A C 1
ATOM 1982 O O . VAL A 1 251 ? -51.463 7.280 46.873 1.00 86.75 251 VAL A O 1
ATOM 1985 N N . LEU A 1 252 ? -52.453 5.575 47.929 1.00 87.31 252 LEU A N 1
ATOM 1986 C CA . LEU A 1 252 ? -51.678 4.536 47.228 1.00 87.31 252 LEU A CA 1
ATOM 1987 C C . LEU A 1 252 ? -51.866 4.611 45.709 1.00 87.31 252 LEU A C 1
ATOM 1989 O O . LEU A 1 252 ? -50.903 4.500 44.953 1.00 87.31 252 LEU A O 1
ATOM 1993 N N . VAL A 1 253 ? -53.103 4.845 45.261 1.00 87.88 253 VAL A N 1
ATOM 1994 C CA . VAL A 1 253 ? -53.433 4.947 43.832 1.00 87.88 253 VAL A CA 1
ATOM 1995 C C . VAL A 1 253 ? -52.746 6.154 43.189 1.00 87.88 253 VAL A C 1
ATOM 1997 O O . VAL A 1 253 ? -52.251 6.044 42.069 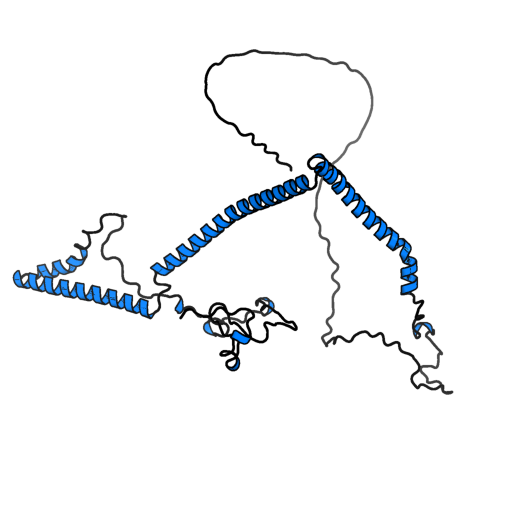1.00 87.88 253 VAL A O 1
ATOM 2000 N N . ARG A 1 254 ? -52.641 7.286 43.900 1.00 87.25 254 ARG A N 1
ATOM 2001 C CA . ARG A 1 254 ? -51.883 8.462 43.430 1.00 87.25 254 ARG A CA 1
ATOM 2002 C C . ARG A 1 254 ? -50.390 8.170 43.290 1.00 87.25 254 ARG A C 1
ATOM 2004 O O . ARG A 1 254 ? -49.772 8.615 42.321 1.00 87.25 254 ARG A O 1
ATOM 2011 N N . TYR A 1 255 ? -49.822 7.385 44.205 1.00 84.75 255 TYR A N 1
ATOM 2012 C CA . TYR A 1 255 ? -48.401 7.042 44.171 1.00 84.75 255 TYR A CA 1
ATOM 2013 C C . TYR A 1 255 ? -48.000 6.141 42.992 1.00 84.75 255 TYR A C 1
ATOM 2015 O O . TYR A 1 255 ? -46.855 6.206 42.553 1.00 84.75 255 TYR A O 1
ATOM 2023 N N . MET A 1 256 ? -48.935 5.399 42.384 1.00 81.94 256 MET A N 1
ATOM 2024 C CA . MET A 1 256 ? -48.668 4.655 41.139 1.00 81.94 256 MET A CA 1
ATOM 2025 C C . MET A 1 256 ? -48.271 5.565 39.965 1.00 81.94 256 MET A C 1
ATOM 2027 O O . MET A 1 256 ? -47.653 5.104 39.010 1.00 81.94 256 MET A O 1
ATOM 2031 N N . THR A 1 257 ? -48.611 6.855 40.037 1.00 79.19 257 THR A N 1
ATOM 2032 C CA . THR A 1 257 ? -48.225 7.872 39.048 1.00 79.19 257 THR A CA 1
ATOM 2033 C C . THR A 1 257 ? -47.127 8.823 39.537 1.00 79.19 257 THR A C 1
ATOM 2035 O O . THR A 1 257 ? -46.668 9.661 38.766 1.00 79.19 257 THR A O 1
ATOM 2038 N N . HIS A 1 258 ? -46.641 8.703 40.779 1.00 66.25 258 HIS A N 1
ATOM 2039 C CA . HIS A 1 258 ? -45.653 9.647 41.335 1.00 66.25 258 HIS A CA 1
ATOM 2040 C C . HIS A 1 258 ? -44.309 9.606 40.593 1.00 66.25 258 HIS A C 1
ATOM 2042 O O . HIS A 1 258 ? -43.690 10.643 40.361 1.00 66.25 258 HIS A O 1
ATOM 2048 N N . ALA A 1 259 ? -43.901 8.417 40.135 1.00 56.19 259 ALA A N 1
ATOM 2049 C CA . ALA A 1 259 ? -42.717 8.235 39.296 1.00 56.19 259 ALA A CA 1
ATOM 2050 C C . ALA A 1 259 ? -42.869 8.837 37.882 1.00 56.19 259 ALA A C 1
ATOM 2052 O O . ALA A 1 259 ? -41.884 8.971 37.168 1.00 56.19 259 ALA A O 1
ATOM 2053 N N . THR A 1 260 ? -44.087 9.213 37.470 1.00 49.22 260 THR A N 1
ATOM 2054 C CA . THR A 1 260 ? -44.351 9.835 36.159 1.00 49.22 260 THR A CA 1
ATOM 2055 C C . THR A 1 260 ? -44.406 11.363 36.191 1.00 49.22 260 THR A C 1
ATOM 2057 O O . THR A 1 260 ? -44.536 11.963 35.131 1.00 49.22 260 THR A O 1
ATOM 2060 N N . SER A 1 261 ? -44.315 12.009 37.363 1.00 42.44 261 SER A N 1
ATOM 2061 C CA . SER A 1 261 ? -44.511 13.466 37.482 1.00 42.44 261 SER A CA 1
ATOM 2062 C C . SER A 1 261 ? -43.365 14.257 38.122 1.00 42.44 261 SER A C 1
ATOM 2064 O O . SER A 1 261 ? -43.307 15.467 37.916 1.00 42.44 261 SER A O 1
ATOM 2066 N N . ASP A 1 262 ? -42.465 13.631 38.891 1.00 40.66 262 ASP A N 1
ATOM 2067 C CA . ASP A 1 262 ? -41.407 14.361 39.624 1.00 40.66 262 ASP A CA 1
ATOM 2068 C C . ASP A 1 262 ? -39.995 14.261 39.017 1.00 40.66 262 ASP A C 1
ATOM 2070 O O . ASP A 1 262 ? -39.105 15.012 39.420 1.00 40.66 262 ASP A O 1
ATOM 2074 N N . SER A 1 263 ? -39.777 13.442 37.983 1.00 42.72 263 SER A N 1
ATOM 2075 C CA . SER A 1 263 ? -38.515 13.436 37.219 1.00 42.72 263 SER A CA 1
ATOM 2076 C C . SER A 1 263 ? -38.370 14.618 36.242 1.00 42.72 263 SER A C 1
ATOM 2078 O O . SER A 1 263 ? -37.341 14.743 35.584 1.00 42.72 263 SER A O 1
ATOM 2080 N N . ASP A 1 264 ? -39.353 15.524 36.187 1.00 39.50 264 ASP A N 1
ATOM 2081 C CA . ASP A 1 264 ? -39.439 16.628 35.215 1.00 39.50 264 ASP A CA 1
ATOM 2082 C C . ASP A 1 264 ? -38.858 17.974 35.700 1.00 39.50 264 ASP A C 1
ATOM 2084 O O . ASP A 1 264 ? -38.972 18.995 35.019 1.00 39.50 264 ASP A O 1
ATOM 2088 N N . LYS A 1 265 ? -38.219 18.036 36.879 1.00 38.41 265 LYS A N 1
ATOM 2089 C CA . LYS A 1 265 ? -37.782 19.326 37.462 1.00 38.41 265 LYS A CA 1
ATOM 2090 C C . LYS A 1 265 ? -36.296 19.669 37.376 1.00 38.41 265 LYS A C 1
ATOM 2092 O O . LYS A 1 265 ? -35.939 20.753 37.834 1.00 38.41 265 LYS A O 1
ATOM 2097 N N . HIS A 1 266 ? -35.434 18.852 36.759 1.00 33.25 266 HIS A N 1
ATOM 2098 C CA . HIS A 1 266 ? -33.989 19.151 36.762 1.00 33.25 266 HIS A CA 1
ATOM 2099 C C . HIS A 1 266 ? -33.238 19.264 35.428 1.00 33.25 266 HIS A C 1
ATOM 2101 O O . HIS A 1 266 ? -32.078 19.664 35.464 1.00 33.25 266 HIS A O 1
ATOM 2107 N N . HIS A 1 267 ? -33.864 19.094 34.257 1.00 32.47 267 HIS A N 1
ATOM 2108 C CA . HIS A 1 267 ? -33.174 19.337 32.976 1.00 32.47 267 HIS A CA 1
ATOM 2109 C C . HIS A 1 267 ? -34.029 20.092 31.950 1.00 32.47 267 HIS A C 1
ATOM 2111 O O . HIS A 1 267 ? -34.273 19.635 30.839 1.00 32.47 267 HIS A O 1
ATOM 2117 N N . ALA A 1 268 ? -34.440 21.3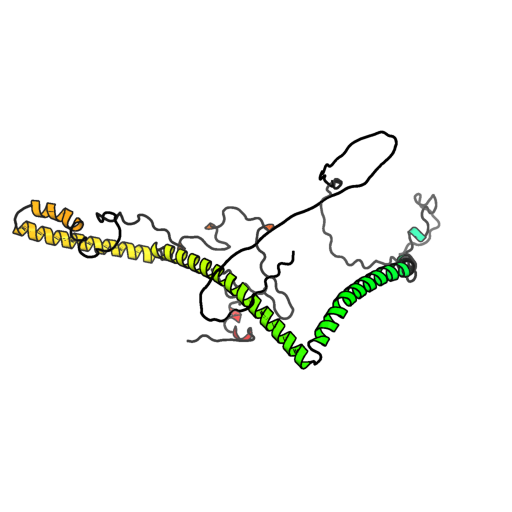14 32.294 1.00 32.53 268 ALA A N 1
ATOM 2118 C CA . ALA A 1 268 ? -34.955 22.262 31.311 1.00 32.53 268 ALA A CA 1
ATOM 2119 C C . ALA A 1 268 ? -33.791 22.857 30.505 1.00 32.53 268 ALA A C 1
ATOM 2121 O O . ALA A 1 268 ? -33.296 23.912 30.871 1.00 32.53 268 ALA A O 1
ATOM 2122 N N . HIS A 1 269 ? -33.335 22.163 29.456 1.00 32.41 269 HIS A N 1
ATOM 2123 C CA . HIS A 1 269 ? -32.758 22.737 28.228 1.00 32.41 269 HIS A CA 1
ATOM 2124 C C . HIS A 1 269 ? -32.410 21.613 27.237 1.00 32.41 269 HIS A C 1
ATOM 2126 O O . HIS A 1 269 ? -31.284 21.130 27.237 1.00 32.41 269 HIS A O 1
ATOM 2132 N N . ALA A 1 270 ? -33.370 21.223 26.390 1.00 29.53 270 ALA A N 1
ATOM 2133 C CA . ALA A 1 270 ? -33.208 20.970 24.948 1.00 29.53 270 ALA A CA 1
ATOM 2134 C C . ALA A 1 270 ? -34.337 20.071 24.419 1.00 29.53 270 ALA A C 1
ATOM 2136 O O . ALA A 1 270 ? -34.459 18.930 24.839 1.00 29.53 270 ALA A O 1
ATOM 2137 N N . GLY A 1 271 ? -35.072 20.571 23.421 1.00 30.69 271 GLY A N 1
ATOM 2138 C CA . GLY A 1 271 ? -35.754 19.740 22.425 1.00 30.69 271 GLY A CA 1
ATOM 2139 C C . GLY A 1 271 ? -37.102 19.151 22.836 1.00 30.69 271 GLY A C 1
ATOM 2140 O O . GLY A 1 271 ? -37.228 18.450 23.826 1.00 30.69 271 GLY A O 1
ATOM 2141 N N . ALA A 1 272 ? -38.115 19.444 22.028 1.00 37.12 272 ALA A N 1
ATOM 2142 C CA . ALA A 1 272 ? -39.439 18.856 22.109 1.00 37.12 272 ALA A CA 1
ATOM 2143 C C . ALA A 1 272 ? -39.387 17.347 21.825 1.00 37.12 272 ALA A C 1
ATOM 2145 O O . ALA A 1 272 ? -38.966 16.975 20.738 1.00 37.12 272 ALA A O 1
ATOM 2146 N N . ASP A 1 273 ? -39.791 16.532 22.800 1.00 34.38 273 ASP A N 1
ATOM 2147 C CA . ASP A 1 273 ? -40.597 15.307 22.678 1.00 34.38 273 ASP A CA 1
ATOM 2148 C C . ASP A 1 273 ? -40.866 14.783 24.105 1.00 34.38 273 ASP A C 1
ATOM 2150 O O . ASP A 1 273 ? -39.990 14.820 24.965 1.00 34.38 273 ASP A O 1
ATOM 2154 N N . GLY A 1 274 ? -42.115 14.411 24.400 1.00 36.34 274 GLY A N 1
ATOM 2155 C CA . GLY A 1 274 ? -42.636 14.234 25.762 1.00 36.34 274 GLY A CA 1
ATOM 2156 C C . GLY A 1 274 ? -41.886 13.209 26.622 1.00 36.34 274 GLY A C 1
ATOM 2157 O O . GLY A 1 274 ? -41.838 12.028 26.289 1.00 36.34 274 GLY A O 1
ATOM 2158 N N . ASP A 1 275 ? -41.377 13.658 27.772 1.00 39.97 275 ASP A N 1
ATOM 2159 C CA . ASP A 1 275 ? -40.662 12.853 28.772 1.00 39.97 275 ASP A CA 1
ATOM 2160 C C . ASP A 1 275 ? -41.628 12.081 29.696 1.00 39.97 275 ASP A C 1
ATOM 2162 O O . ASP A 1 275 ? -41.581 12.158 30.918 1.00 39.97 275 ASP A O 1
ATOM 2166 N N . GLY A 1 276 ? -42.562 11.341 29.096 1.00 41.28 276 GLY A N 1
ATOM 2167 C CA . GLY A 1 276 ? -43.389 10.360 29.795 1.00 41.28 276 GLY A CA 1
ATOM 2168 C C . GLY A 1 276 ? -42.843 8.966 29.518 1.00 41.28 276 GLY A C 1
ATOM 2169 O O . GLY A 1 276 ? -42.887 8.536 28.374 1.00 41.28 276 GLY A O 1
ATOM 2170 N N . GLN A 1 277 ? -42.330 8.268 30.540 1.00 55.44 277 GLN A N 1
ATOM 2171 C CA . GLN A 1 277 ? -41.846 6.877 30.451 1.00 55.44 277 GLN A CA 1
ATOM 2172 C C . GLN A 1 277 ? -40.967 6.620 29.210 1.00 55.44 277 GLN A C 1
ATOM 2174 O O . GLN A 1 277 ? -41.417 6.035 28.224 1.00 55.44 277 GLN A O 1
ATOM 2179 N N . LYS A 1 278 ? -39.702 7.060 29.249 1.00 65.62 278 LYS A N 1
ATOM 2180 C CA . LYS A 1 278 ? -38.722 6.833 28.173 1.00 65.62 278 LYS A CA 1
ATOM 2181 C C . LYS A 1 278 ? -38.554 5.341 27.849 1.00 65.62 278 LYS A C 1
ATOM 2183 O O . LYS A 1 278 ? -37.697 4.673 28.414 1.00 65.62 278 LYS A O 1
ATOM 2188 N N . GLY A 1 279 ? -39.337 4.857 26.885 1.00 75.62 279 GLY A N 1
ATOM 2189 C CA . GLY A 1 279 ? -39.209 3.551 26.243 1.00 75.62 279 GLY A CA 1
ATOM 2190 C C . GLY A 1 279 ? -39.154 2.342 27.184 1.00 75.62 279 GLY A C 1
ATOM 2191 O O . GLY A 1 279 ? -39.420 2.409 28.380 1.00 75.62 279 GLY A O 1
ATOM 2192 N N . ILE A 1 280 ? -38.806 1.195 26.605 1.00 87.44 280 ILE A N 1
ATOM 2193 C CA . ILE A 1 280 ? -38.460 -0.024 27.339 1.00 87.44 280 ILE A CA 1
ATOM 2194 C C . ILE A 1 280 ? -36.968 -0.312 27.146 1.00 87.44 280 ILE A C 1
ATOM 2196 O O . ILE A 1 280 ? -36.427 0.003 26.080 1.00 87.44 280 ILE A O 1
ATOM 2200 N N . PRO A 1 281 ? -36.286 -0.930 28.128 1.00 87.38 281 PRO A N 1
ATOM 2201 C CA . PRO A 1 281 ? -34.924 -1.403 27.929 1.00 87.38 281 PRO A CA 1
ATOM 2202 C C . PRO A 1 281 ? -34.827 -2.328 26.702 1.00 87.38 281 PRO A C 1
ATOM 2204 O O . PRO A 1 281 ? -35.756 -3.100 26.442 1.00 87.38 281 PRO A O 1
ATOM 2207 N N . PRO A 1 282 ? -33.708 -2.290 25.954 1.00 87.88 282 PRO A N 1
ATOM 2208 C CA . PRO A 1 282 ? -33.542 -3.111 24.761 1.00 87.88 282 PRO A CA 1
ATOM 2209 C C . PRO A 1 282 ? -33.593 -4.601 25.116 1.00 87.88 282 PRO A C 1
ATOM 2211 O O . PRO A 1 282 ? -32.912 -5.059 26.036 1.00 87.88 282 PRO A O 1
ATOM 2214 N N . SER A 1 283 ? -34.403 -5.364 24.375 1.00 89.94 283 SER A N 1
ATOM 2215 C CA . SER A 1 283 ? -34.620 -6.794 24.639 1.00 89.94 283 SER A CA 1
ATOM 2216 C C . SER A 1 283 ? -33.393 -7.645 24.316 1.00 89.94 283 SER A C 1
ATOM 2218 O O . SER A 1 283 ? -33.086 -8.600 25.026 1.00 89.94 283 SER A O 1
ATOM 2220 N N . LEU A 1 284 ? -32.692 -7.299 23.238 1.00 91.06 284 LEU A N 1
ATOM 2221 C CA . LEU A 1 284 ? -31.478 -7.961 22.780 1.00 91.06 284 LEU A CA 1
ATOM 2222 C C . LEU A 1 284 ? -30.428 -6.898 22.476 1.00 91.06 284 LEU A C 1
ATOM 2224 O O . LEU A 1 284 ? -30.756 -5.801 22.031 1.00 91.06 284 LEU A O 1
ATOM 2228 N N . MET A 1 285 ? -29.172 -7.249 22.720 1.00 91.12 285 MET A N 1
ATOM 2229 C CA . MET A 1 285 ? -28.014 -6.438 22.368 1.00 91.12 285 MET A CA 1
ATOM 2230 C C . MET A 1 285 ? -27.075 -7.289 21.521 1.00 91.12 285 MET A C 1
ATOM 2232 O O . MET A 1 285 ? -26.973 -8.499 21.729 1.00 91.12 285 MET A O 1
ATOM 2236 N N . TRP A 1 286 ? -26.422 -6.654 20.554 1.00 95.00 286 TRP A N 1
ATOM 2237 C CA . TRP A 1 286 ? -25.413 -7.270 19.704 1.00 95.00 286 TRP A CA 1
ATOM 2238 C C . TRP A 1 286 ? -24.084 -6.558 19.927 1.00 95.00 286 TRP A C 1
ATOM 2240 O O . TRP A 1 286 ? -24.055 -5.331 20.008 1.00 95.00 286 TRP A O 1
ATOM 2250 N N . ASN A 1 287 ? -22.993 -7.312 20.027 1.00 95.56 287 ASN A N 1
ATOM 2251 C CA . ASN A 1 287 ? -21.660 -6.761 20.235 1.00 95.56 287 ASN A CA 1
ATOM 2252 C C . ASN A 1 287 ? -20.656 -7.266 19.202 1.00 95.56 287 ASN A C 1
ATOM 2254 O O . ASN A 1 287 ? -20.881 -8.250 18.496 1.00 95.56 287 ASN A O 1
ATOM 2258 N N . PHE A 1 288 ? -19.518 -6.584 19.137 1.00 97.56 288 PHE A N 1
ATOM 2259 C CA . PHE A 1 288 ? -18.444 -6.902 18.207 1.00 97.56 288 PHE A CA 1
ATOM 2260 C C . PHE A 1 288 ? -17.859 -8.300 18.444 1.00 97.56 288 PHE A C 1
ATOM 2262 O O . PHE A 1 288 ? -17.629 -9.041 17.494 1.00 97.56 288 PHE A O 1
ATOM 2269 N N . ASN A 1 289 ? -17.690 -8.700 19.709 1.00 96.81 289 ASN A N 1
ATOM 2270 C CA . ASN A 1 289 ? -17.106 -9.997 20.075 1.00 96.81 289 ASN A CA 1
ATOM 2271 C C . ASN A 1 289 ? -17.970 -11.205 19.675 1.00 96.81 289 ASN A C 1
ATOM 2273 O O . ASN A 1 289 ? -17.477 -12.331 19.689 1.00 96.81 289 ASN A O 1
ATOM 2277 N N . ALA A 1 290 ? -19.242 -10.997 19.324 1.00 95.81 290 ALA A N 1
ATOM 2278 C CA . ALA A 1 290 ? -20.096 -12.050 18.787 1.00 95.81 290 ALA A CA 1
ATOM 2279 C C . ALA A 1 290 ? -19.894 -12.288 17.276 1.00 95.81 290 ALA A C 1
ATOM 2281 O O . ALA A 1 290 ? -20.411 -13.270 16.741 1.00 95.81 290 ALA A O 1
ATOM 2282 N N . MET A 1 291 ? -19.141 -11.430 16.572 1.00 97.56 291 MET A N 1
ATOM 2283 C CA . MET A 1 291 ? -18.783 -11.651 15.167 1.00 97.56 291 MET A CA 1
ATOM 2284 C C . MET A 1 291 ? -17.668 -12.708 15.049 1.00 97.56 291 MET A C 1
ATOM 2286 O O . MET A 1 291 ? -16.620 -12.555 15.680 1.00 97.56 291 MET A O 1
ATOM 2290 N N . PRO A 1 292 ? -17.837 -13.767 14.233 1.00 97.56 292 PRO A N 1
ATOM 2291 C CA . PRO A 1 292 ? -16.819 -14.800 14.095 1.00 97.56 292 PRO A CA 1
ATOM 2292 C C . PRO A 1 292 ? -15.610 -14.301 13.292 1.00 97.56 292 PRO A C 1
ATOM 2294 O O . PRO A 1 292 ? -15.745 -13.612 12.280 1.00 97.56 292 PRO A O 1
ATOM 2297 N N . TYR A 1 293 ? -14.417 -14.721 13.710 1.00 97.75 293 TYR A N 1
ATOM 2298 C CA . TYR A 1 293 ? -13.155 -14.482 13.010 1.00 97.75 293 TYR A CA 1
ATOM 2299 C C . TYR A 1 293 ? -12.300 -15.756 12.990 1.00 97.75 293 TYR A C 1
ATOM 2301 O O . TYR A 1 293 ? -12.477 -16.652 13.819 1.00 97.75 293 TYR A O 1
ATOM 2309 N N . GLY A 1 294 ? -11.385 -15.841 12.024 1.00 96.44 294 GLY A N 1
ATOM 2310 C CA . GLY A 1 294 ? -10.361 -16.880 11.950 1.00 96.44 294 GLY A CA 1
ATOM 2311 C C . GLY A 1 294 ? -10.261 -17.511 10.566 1.00 96.44 294 GLY A C 1
ATOM 2312 O O . GLY A 1 294 ? -11.267 -17.880 9.958 1.00 96.44 294 GLY A O 1
ATOM 2313 N N . LYS A 1 295 ? -9.025 -17.687 10.083 1.00 95.06 295 LYS A N 1
ATOM 2314 C CA . LYS A 1 295 ? -8.727 -18.323 8.788 1.00 95.06 295 LYS A CA 1
ATOM 2315 C C . LYS A 1 295 ? -9.316 -19.733 8.678 1.00 95.06 295 LYS A C 1
ATOM 2317 O O . LYS A 1 295 ? -9.848 -20.120 7.637 1.00 95.06 295 LYS A O 1
ATOM 2322 N N . ASP A 1 296 ? -9.220 -20.497 9.765 1.00 96.19 296 ASP A N 1
ATOM 2323 C CA . ASP A 1 296 ? -9.663 -21.888 9.809 1.00 96.19 296 ASP A CA 1
ATOM 2324 C C . ASP A 1 296 ? -11.030 -22.090 10.483 1.00 96.19 296 ASP A C 1
ATOM 2326 O O . ASP A 1 296 ? -11.557 -23.202 10.425 1.00 96.19 296 ASP A O 1
ATOM 2330 N N . ASN A 1 297 ? -11.647 -21.026 11.014 1.00 97.06 297 ASN A N 1
ATOM 2331 C CA . ASN A 1 297 ? -12.943 -21.072 11.696 1.00 97.06 297 ASN A CA 1
ATOM 2332 C C . ASN A 1 297 ? -14.075 -21.472 10.716 1.00 97.06 297 ASN A C 1
ATOM 2334 O O . ASN A 1 297 ? -14.214 -20.834 9.671 1.00 97.06 297 ASN A O 1
ATOM 2338 N N . PRO A 1 298 ? -14.873 -22.524 10.992 1.00 97.12 298 PRO A N 1
ATOM 2339 C CA . PRO A 1 298 ? -15.995 -22.905 10.132 1.00 97.12 298 PRO A CA 1
ATOM 2340 C C . PRO A 1 298 ? -17.128 -21.870 10.096 1.00 97.12 298 PRO A C 1
ATOM 2342 O O . PRO A 1 298 ? -17.813 -21.789 9.080 1.00 97.12 298 PRO A O 1
ATOM 2345 N N . ASP A 1 299 ? -17.290 -21.042 11.131 1.00 97.62 299 ASP A N 1
ATOM 2346 C CA . ASP A 1 299 ? -18.393 -20.073 11.232 1.00 97.62 299 ASP A CA 1
ATOM 2347 C C . ASP A 1 299 ? -18.308 -18.955 10.174 1.00 97.62 299 ASP A C 1
ATOM 2349 O O . ASP A 1 299 ? -19.297 -18.284 9.886 1.00 97.62 299 ASP A O 1
ATOM 2353 N N . THR A 1 300 ? -17.136 -18.768 9.554 1.00 96.69 300 THR A N 1
ATOM 2354 C CA . THR A 1 300 ? -16.903 -17.793 8.474 1.00 96.69 300 THR A CA 1
ATOM 2355 C C . THR A 1 300 ? -16.988 -18.412 7.071 1.00 96.69 300 THR A C 1
ATOM 2357 O O . THR A 1 300 ? -16.957 -17.690 6.072 1.00 96.69 300 THR A O 1
ATOM 2360 N N . LYS A 1 301 ? -17.100 -19.744 6.958 1.00 95.94 301 LYS A N 1
ATOM 2361 C CA . LYS A 1 301 ? -17.002 -20.486 5.691 1.00 95.94 301 LYS A CA 1
ATOM 2362 C C . LYS A 1 301 ? -18.383 -20.889 5.180 1.00 95.94 301 LYS A C 1
ATOM 2364 O O . LYS A 1 301 ? -18.921 -21.924 5.557 1.00 95.94 301 LYS A O 1
ATOM 2369 N N . THR A 1 302 ? -18.930 -20.099 4.261 1.00 96.56 302 THR A N 1
ATOM 2370 C CA . THR A 1 302 ? -20.190 -20.419 3.567 1.00 96.56 302 THR A CA 1
ATOM 2371 C C . THR A 1 302 ? -19.947 -21.295 2.336 1.00 96.56 302 THR A C 1
ATOM 2373 O O . THR A 1 302 ? -20.392 -22.438 2.276 1.00 96.56 302 THR A O 1
ATOM 2376 N N . PHE A 1 303 ? -19.188 -20.776 1.370 1.00 96.94 303 PHE A N 1
ATOM 2377 C CA . PHE A 1 303 ? -18.781 -21.456 0.141 1.00 96.94 303 PHE A CA 1
ATOM 2378 C C . PHE A 1 303 ? -17.267 -21.317 -0.058 1.00 96.94 303 PHE A C 1
ATOM 2380 O O . PHE A 1 303 ? -16.682 -20.323 0.378 1.00 96.94 303 PHE A O 1
ATOM 2387 N N . PRO A 1 304 ? -16.604 -22.285 -0.714 1.00 96.75 304 PRO A N 1
ATOM 2388 C CA . PRO A 1 304 ? -15.178 -22.178 -0.992 1.00 96.75 304 PRO A CA 1
ATOM 2389 C C . PRO A 1 304 ? -14.896 -21.013 -1.951 1.00 96.75 304 PRO A C 1
ATOM 2391 O O . PRO A 1 304 ? -15.462 -20.943 -3.042 1.00 96.75 304 PRO A O 1
ATOM 2394 N N . ILE A 1 305 ? -13.995 -20.116 -1.545 1.00 97.69 305 ILE A N 1
ATOM 2395 C CA . ILE A 1 305 ? -13.521 -19.003 -2.376 1.00 97.69 305 ILE A CA 1
ATOM 2396 C C . ILE A 1 305 ? -12.505 -19.553 -3.388 1.00 97.69 305 ILE A C 1
ATOM 2398 O O . ILE A 1 305 ? -11.570 -20.244 -2.973 1.00 97.69 305 ILE A O 1
ATOM 2402 N N . PRO A 1 306 ? -12.644 -19.260 -4.693 1.00 97.75 306 PRO A N 1
ATOM 2403 C CA . PRO A 1 306 ? -11.729 -19.770 -5.709 1.00 97.75 306 PRO A CA 1
ATOM 2404 C C . PRO A 1 306 ? -10.300 -19.232 -5.532 1.00 97.75 306 PRO A C 1
ATOM 2406 O O . PRO A 1 306 ? -10.101 -18.065 -5.209 1.00 97.75 306 PRO A O 1
ATOM 2409 N N . ASP A 1 307 ? -9.298 -20.069 -5.817 1.00 98.19 307 ASP A N 1
ATOM 2410 C CA . ASP A 1 307 ? -7.879 -19.759 -5.566 1.00 98.19 307 ASP A CA 1
ATOM 2411 C C . ASP A 1 307 ? -7.377 -18.492 -6.279 1.00 98.19 307 ASP A C 1
ATOM 2413 O O . ASP A 1 307 ? -6.509 -17.797 -5.760 1.00 98.19 307 ASP A O 1
ATOM 2417 N N . HIS A 1 308 ? -7.921 -18.164 -7.456 1.00 97.31 308 HIS A N 1
ATOM 2418 C CA . HIS A 1 308 ? -7.518 -16.976 -8.221 1.00 97.31 308 HIS A CA 1
ATOM 2419 C C . HIS A 1 308 ? -8.050 -15.653 -7.647 1.00 97.31 308 HIS A C 1
ATOM 2421 O O . HIS A 1 308 ? -7.587 -14.598 -8.069 1.00 97.31 308 HIS A O 1
ATOM 2427 N N . GLU A 1 309 ? -8.988 -15.709 -6.698 1.00 98.06 309 GLU A N 1
ATOM 2428 C CA . GLU A 1 309 ? -9.498 -14.550 -5.950 1.00 98.06 309 GLU A CA 1
ATOM 2429 C C . GLU A 1 309 ? -8.815 -14.406 -4.578 1.00 98.06 309 GLU A C 1
ATOM 2431 O O . GLU A 1 309 ? -8.984 -13.396 -3.894 1.00 98.06 309 GLU A O 1
ATOM 2436 N N . GLN A 1 310 ? -8.039 -15.406 -4.140 1.00 97.31 310 GLN A N 1
ATOM 2437 C CA . GLN A 1 310 ? -7.353 -15.354 -2.851 1.00 97.31 310 GLN A CA 1
ATOM 2438 C C . GLN A 1 310 ? -6.070 -14.507 -2.938 1.00 97.31 310 GLN A C 1
ATOM 2440 O O . GLN A 1 310 ? -5.321 -14.599 -3.915 1.00 97.31 310 GLN A O 1
ATOM 2445 N N . PRO A 1 311 ? -5.763 -13.693 -1.911 1.00 97.75 311 PRO A N 1
ATOM 2446 C CA . PRO A 1 311 ? -4.569 -12.861 -1.915 1.00 97.75 311 PRO A CA 1
ATOM 2447 C C . PRO A 1 311 ? -3.293 -13.696 -1.746 1.00 97.75 311 PRO A C 1
ATOM 2449 O O . PRO A 1 311 ? -3.250 -14.683 -1.009 1.00 97.75 311 PRO A O 1
ATOM 2452 N N . TYR A 1 312 ? -2.204 -13.249 -2.372 1.00 97.75 312 TYR A N 1
ATOM 2453 C CA . TYR A 1 312 ? -0.889 -13.859 -2.187 1.00 97.75 312 TYR A CA 1
ATOM 2454 C C . TYR A 1 312 ? -0.227 -13.415 -0.877 1.00 97.75 312 TYR A C 1
ATOM 2456 O O . TYR A 1 312 ? -0.240 -12.238 -0.514 1.00 97.75 312 TYR A O 1
ATOM 2464 N N . ARG A 1 313 ? 0.452 -14.350 -0.203 1.00 97.44 313 ARG A N 1
ATOM 2465 C CA . ARG A 1 313 ? 1.387 -14.037 0.889 1.00 97.44 313 ARG A CA 1
ATOM 2466 C C . ARG A 1 313 ? 2.683 -13.474 0.305 1.00 97.44 313 ARG A C 1
ATOM 2468 O O . ARG A 1 313 ? 3.189 -13.994 -0.688 1.00 97.44 313 ARG A O 1
ATOM 2475 N N . ALA A 1 314 ? 3.259 -12.462 0.954 1.00 97.81 314 ALA A N 1
ATOM 2476 C CA . ALA A 1 314 ? 4.573 -11.939 0.580 1.00 97.81 314 ALA A CA 1
ATOM 2477 C C . ALA A 1 314 ? 5.630 -13.061 0.526 1.00 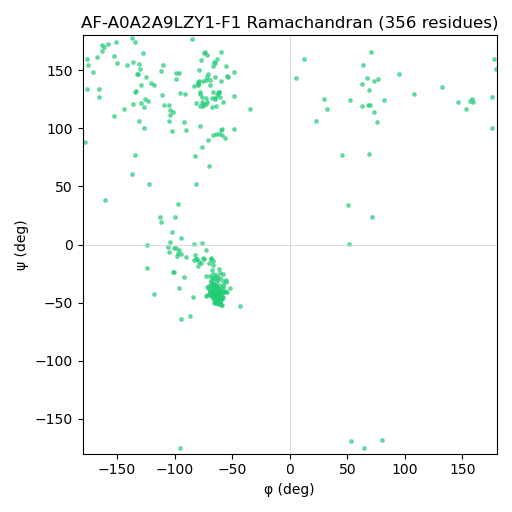97.81 314 ALA A C 1
ATOM 2479 O O . ALA A 1 314 ? 5.621 -13.968 1.363 1.00 97.81 314 ALA A O 1
ATOM 2480 N N . PHE A 1 315 ? 6.573 -12.974 -0.415 1.00 98.31 315 PHE A N 1
ATOM 2481 C CA . PHE A 1 315 ? 7.638 -13.962 -0.605 1.00 98.31 315 PHE A CA 1
ATOM 2482 C C . PHE A 1 315 ? 9.014 -13.298 -0.524 1.00 98.31 315 PHE A C 1
ATOM 2484 O O . PHE A 1 315 ? 9.312 -12.372 -1.273 1.00 98.31 315 PHE A O 1
ATOM 2491 N N . SER A 1 316 ? 9.856 -13.784 0.385 1.00 97.81 316 SER A N 1
ATOM 2492 C CA . SER A 1 316 ? 11.246 -13.366 0.541 1.00 97.81 316 SER A CA 1
ATOM 2493 C C . SER A 1 316 ? 12.123 -14.596 0.742 1.00 97.81 316 SER A C 1
ATOM 2495 O O . SER A 1 316 ? 11.919 -15.370 1.684 1.00 97.81 316 SER A O 1
ATOM 2497 N N . LEU A 1 317 ? 13.093 -14.774 -0.156 1.00 98.06 317 LEU A N 1
ATOM 2498 C CA . LEU A 1 317 ? 14.054 -15.868 -0.141 1.00 98.06 317 LEU A CA 1
ATOM 2499 C C . LEU A 1 317 ? 15.413 -15.367 -0.635 1.00 98.06 317 LEU A C 1
ATOM 2501 O O . LEU A 1 317 ? 15.564 -14.982 -1.792 1.00 98.06 317 LEU A O 1
ATOM 2505 N N . GLY A 1 318 ? 16.408 -15.415 0.238 1.00 97.00 318 GLY A N 1
ATOM 2506 C CA . GLY A 1 318 ? 17.801 -15.159 -0.092 1.00 97.00 318 GLY A CA 1
ATOM 2507 C C . GLY A 1 318 ? 18.730 -15.939 0.831 1.00 97.00 318 GLY A C 1
ATOM 2508 O O . GLY A 1 318 ? 18.291 -16.573 1.789 1.00 97.00 318 GLY A O 1
ATOM 2509 N N . PHE A 1 319 ? 20.031 -15.877 0.548 1.00 96.69 319 PHE A N 1
ATOM 2510 C CA . PHE A 1 319 ? 21.050 -16.534 1.373 1.00 96.69 319 PHE A CA 1
ATOM 2511 C C . PHE A 1 319 ? 21.137 -15.956 2.794 1.00 96.69 319 PHE A C 1
ATOM 2513 O O . PHE A 1 319 ? 21.545 -16.660 3.711 1.00 96.69 319 PHE A O 1
ATOM 2520 N N . THR A 1 320 ? 20.759 -14.689 2.978 1.00 96.81 320 THR A N 1
ATOM 2521 C CA . THR A 1 320 ? 20.880 -13.967 4.253 1.00 96.81 320 THR A CA 1
ATOM 2522 C C . THR A 1 320 ? 19.597 -13.978 5.082 1.00 96.81 320 THR A C 1
ATOM 2524 O O . THR A 1 320 ? 19.662 -14.082 6.302 1.00 96.81 320 THR A O 1
ATOM 2527 N N . ALA A 1 321 ? 18.427 -13.889 4.447 1.00 96.62 321 ALA A N 1
ATOM 2528 C CA . ALA A 1 321 ? 17.136 -13.840 5.126 1.00 96.62 321 ALA A CA 1
ATOM 2529 C C . ALA A 1 321 ? 16.021 -14.452 4.267 1.00 96.62 321 ALA A C 1
ATOM 2531 O O . ALA A 1 321 ? 16.108 -14.509 3.040 1.00 96.62 321 ALA A O 1
ATOM 2532 N N . ASN A 1 322 ? 14.955 -14.909 4.925 1.00 97.62 322 ASN A N 1
ATOM 2533 C CA . ASN A 1 322 ? 13.738 -15.397 4.281 1.00 97.62 322 ASN A CA 1
ATOM 2534 C C . ASN A 1 322 ? 12.517 -15.200 5.195 1.00 97.62 322 ASN A C 1
ATOM 2536 O O . ASN A 1 322 ? 12.665 -15.051 6.408 1.00 97.62 322 ASN A O 1
ATOM 2540 N N . ASN A 1 323 ? 11.309 -15.254 4.626 1.00 97.81 323 ASN A N 1
ATOM 2541 C CA . ASN A 1 323 ? 10.040 -15.198 5.370 1.00 97.81 323 ASN A CA 1
ATOM 2542 C C . ASN A 1 323 ? 9.249 -16.526 5.333 1.00 97.81 323 ASN A C 1
ATOM 2544 O O . ASN A 1 323 ? 8.037 -16.556 5.575 1.00 97.81 323 ASN A O 1
ATOM 2548 N N . LEU A 1 324 ? 9.941 -17.626 5.016 1.00 96.69 324 LEU A N 1
ATOM 2549 C CA . LEU A 1 324 ? 9.368 -18.969 4.867 1.00 96.69 324 LEU A CA 1
ATOM 2550 C C . LEU A 1 324 ? 9.601 -19.849 6.102 1.00 96.69 324 LEU A C 1
ATOM 2552 O O . LEU A 1 324 ? 8.838 -20.773 6.351 1.00 96.69 324 LEU A O 1
ATOM 2556 N N . SER A 1 325 ? 10.633 -19.546 6.893 1.00 95.88 325 SER A N 1
ATOM 2557 C CA . SER A 1 325 ? 10.989 -20.286 8.114 1.00 95.88 325 SER A CA 1
ATOM 2558 C C . SER A 1 325 ? 10.045 -20.055 9.303 1.00 95.88 325 SER A C 1
ATOM 2560 O O . SER A 1 325 ? 10.198 -20.702 10.337 1.00 95.88 325 SER A O 1
ATOM 2562 N N . GLY A 1 326 ? 9.071 -19.152 9.173 1.00 95.62 326 GLY A N 1
ATOM 2563 C CA . GLY A 1 326 ? 8.107 -18.844 10.224 1.00 95.62 326 GLY A CA 1
ATOM 2564 C C . GLY A 1 326 ? 6.860 -18.132 9.705 1.00 95.62 326 GLY A C 1
ATOM 2565 O O . GLY A 1 326 ? 6.789 -17.693 8.551 1.00 95.62 326 GLY A O 1
ATOM 2566 N N . ASN A 1 327 ? 5.867 -18.013 10.584 1.00 97.12 327 ASN A N 1
ATOM 2567 C CA . ASN A 1 327 ? 4.628 -17.290 10.326 1.00 97.12 327 ASN A CA 1
ATOM 2568 C C . ASN A 1 327 ? 4.335 -16.297 11.456 1.00 97.12 327 ASN A C 1
ATOM 2570 O O . ASN A 1 327 ? 4.504 -16.643 12.621 1.00 97.12 327 ASN A O 1
ATOM 2574 N N . TRP A 1 328 ? 3.898 -15.090 11.093 1.00 97.44 328 TRP A N 1
ATOM 2575 C CA . TRP A 1 328 ? 3.570 -14.005 12.028 1.00 97.44 328 TRP A CA 1
ATOM 2576 C C . TRP A 1 328 ? 2.078 -13.960 12.391 1.00 97.44 328 TRP A C 1
ATOM 2578 O O . TRP A 1 328 ? 1.694 -13.238 13.308 1.00 97.44 328 TRP A O 1
ATOM 2588 N N . GLY A 1 329 ? 1.257 -14.767 11.712 1.00 97.31 329 GLY A N 1
ATOM 2589 C CA . GLY A 1 329 ? -0.197 -14.737 11.851 1.00 97.31 329 GLY A CA 1
ATOM 2590 C C . GLY A 1 329 ? -0.826 -13.606 11.048 1.00 97.31 329 GLY A C 1
ATOM 2591 O O . GLY A 1 329 ? -0.166 -12.987 10.207 1.00 97.31 329 GLY A O 1
ATOM 2592 N N . ASP A 1 330 ? -2.101 -13.369 11.325 1.00 97.12 330 ASP A N 1
ATOM 2593 C CA . ASP A 1 330 ? -2.886 -12.299 10.717 1.00 97.12 330 ASP A CA 1
ATOM 2594 C C . ASP A 1 330 ? -2.889 -11.059 11.631 1.00 97.12 330 ASP A C 1
ATOM 2596 O O . ASP A 1 330 ? -2.195 -11.009 12.647 1.00 97.12 330 ASP A O 1
ATOM 2600 N N . TYR A 1 331 ? -3.640 -10.012 11.276 1.00 97.44 331 TYR A N 1
ATOM 2601 C CA . TYR A 1 331 ? -3.636 -8.762 12.049 1.00 97.44 331 TYR A CA 1
ATOM 2602 C C . TYR A 1 331 ? -4.191 -8.934 13.475 1.00 97.44 331 TYR A C 1
ATOM 2604 O O . TYR A 1 331 ? -3.681 -8.286 14.397 1.00 97.44 331 TYR A O 1
ATOM 2612 N N . ILE A 1 332 ? -5.188 -9.815 13.635 1.00 96.31 332 ILE A N 1
ATOM 2613 C CA . ILE A 1 332 ? -5.867 -10.136 14.900 1.00 96.31 332 ILE A CA 1
ATOM 2614 C C . ILE A 1 332 ? -5.204 -11.364 15.549 1.00 96.31 332 ILE A C 1
ATOM 2616 O O . ILE A 1 332 ? -4.554 -11.230 16.586 1.00 96.31 332 ILE A O 1
ATOM 2620 N N . ASP A 1 333 ? -5.265 -12.529 14.895 1.00 97.25 333 ASP A N 1
ATOM 2621 C CA . ASP A 1 333 ? -4.686 -13.784 15.400 1.00 97.25 333 ASP A CA 1
ATOM 2622 C C . ASP A 1 333 ? -3.179 -13.862 15.102 1.00 97.25 333 ASP A C 1
ATOM 2624 O O . ASP A 1 333 ? -2.712 -14.544 14.181 1.00 97.25 333 ASP A O 1
ATOM 2628 N N . ARG A 1 334 ? -2.397 -13.110 15.882 1.00 97.25 334 ARG A N 1
ATOM 2629 C CA . ARG A 1 334 ? -0.933 -13.055 15.769 1.00 97.25 334 ARG A CA 1
ATOM 2630 C C . ARG A 1 334 ? -0.268 -14.259 16.423 1.00 97.25 334 ARG A C 1
ATOM 2632 O O . ARG A 1 334 ? -0.717 -14.776 17.443 1.00 97.25 334 ARG A O 1
ATOM 2639 N N . GLN A 1 335 ? 0.885 -14.646 15.888 1.00 96.88 335 GLN A N 1
ATOM 2640 C CA . GLN A 1 335 ? 1.705 -15.716 16.452 1.00 96.88 335 GLN A CA 1
ATOM 2641 C C . GLN A 1 335 ? 3.198 -15.403 16.359 1.00 96.88 335 GLN A C 1
ATOM 2643 O O . GLN A 1 335 ? 3.664 -14.656 15.500 1.00 96.88 335 GLN A O 1
ATOM 2648 N N . ASP A 1 336 ? 3.966 -16.005 17.263 1.00 97.38 336 ASP A N 1
ATOM 2649 C CA . ASP A 1 336 ? 5.416 -15.876 17.275 1.00 97.38 336 ASP A CA 1
ATOM 2650 C C . ASP A 1 336 ? 6.034 -16.558 16.050 1.00 97.38 336 ASP A C 1
ATOM 2652 O O . ASP A 1 336 ? 5.828 -17.751 15.813 1.00 97.38 336 ASP A O 1
ATOM 2656 N N . ASN A 1 337 ? 6.844 -15.810 15.303 1.00 95.94 337 ASN A N 1
ATOM 2657 C CA . ASN A 1 337 ? 7.554 -16.330 14.143 1.00 95.94 337 ASN A CA 1
ATOM 2658 C C . ASN A 1 337 ? 8.675 -17.313 14.514 1.00 95.94 337 ASN A C 1
ATOM 2660 O O . ASN A 1 337 ? 9.165 -18.027 13.638 1.00 95.94 337 ASN A O 1
ATOM 2664 N N . LYS A 1 338 ? 9.107 -17.343 15.781 1.00 96.44 338 LYS A N 1
ATOM 2665 C CA . LYS A 1 338 ? 10.110 -18.277 16.298 1.00 96.44 338 LYS A CA 1
ATOM 2666 C C . LYS A 1 338 ? 9.460 -19.461 17.013 1.00 96.44 338 LYS A C 1
ATOM 2668 O O . LYS A 1 338 ? 8.480 -19.328 17.756 1.00 96.44 338 LYS A O 1
ATOM 2673 N N . ASN A 1 339 ? 10.056 -20.636 16.833 1.00 96.69 339 ASN A N 1
ATOM 2674 C CA . ASN A 1 339 ? 9.653 -21.842 17.552 1.00 96.69 339 ASN A CA 1
ATOM 2675 C C . ASN A 1 339 ? 10.073 -21.782 19.034 1.00 96.69 339 ASN A C 1
ATOM 2677 O O . ASN A 1 339 ? 10.941 -21.001 19.418 1.00 96.69 339 ASN A O 1
ATOM 2681 N N . ALA A 1 340 ? 9.476 -22.634 19.872 1.00 97.38 340 ALA A N 1
ATOM 2682 C CA . ALA A 1 340 ? 9.648 -22.592 21.328 1.00 97.38 340 ALA A CA 1
ATOM 2683 C C . ALA A 1 340 ? 11.114 -22.665 21.805 1.00 97.38 340 ALA A C 1
ATOM 2685 O O . ALA A 1 340 ? 11.455 -22.041 22.804 1.00 97.38 340 ALA A O 1
ATOM 2686 N N . ILE A 1 341 ? 11.980 -23.372 21.072 1.00 97.06 341 ILE A N 1
ATOM 2687 C CA . ILE A 1 341 ? 13.384 -23.602 21.446 1.00 97.06 341 ILE A CA 1
ATOM 2688 C C . ILE A 1 341 ? 14.208 -22.311 21.367 1.00 97.06 341 ILE A C 1
ATOM 2690 O O . ILE A 1 341 ? 15.040 -22.058 22.232 1.00 97.06 341 ILE A O 1
ATOM 2694 N N . MET A 1 342 ? 13.976 -21.478 20.349 1.00 95.38 342 MET A N 1
ATOM 2695 C CA . MET A 1 342 ? 14.784 -20.274 20.116 1.00 95.38 342 MET A CA 1
ATOM 2696 C C . MET A 1 342 ? 14.146 -18.984 20.651 1.00 95.38 342 MET A C 1
ATOM 2698 O O . MET A 1 342 ? 14.774 -17.929 20.593 1.00 95.38 342 MET A O 1
ATOM 2702 N N . ARG A 1 343 ? 12.928 -19.049 21.214 1.00 96.56 343 ARG A N 1
ATOM 2703 C CA . ARG A 1 343 ? 12.258 -17.897 21.851 1.00 96.56 343 ARG A CA 1
ATOM 2704 C C . ARG A 1 343 ? 13.067 -17.271 22.992 1.00 96.56 343 ARG A C 1
ATOM 2706 O O . ARG A 1 343 ? 13.179 -16.045 22.987 1.00 96.56 343 ARG A O 1
ATOM 2713 N N . PRO A 1 344 ? 13.666 -18.042 23.927 1.00 97.38 344 PRO A N 1
ATOM 2714 C CA . PRO A 1 344 ? 14.476 -17.456 24.998 1.00 97.38 344 PRO A CA 1
ATOM 2715 C C . PRO A 1 344 ? 15.717 -16.721 24.475 1.00 97.38 344 PRO A C 1
ATOM 2717 O O . PRO A 1 344 ? 16.168 -15.759 25.083 1.00 97.38 344 PRO A O 1
ATOM 2720 N N . ALA A 1 345 ? 16.238 -17.140 23.318 1.00 96.50 345 ALA A N 1
ATOM 2721 C CA . ALA A 1 345 ? 17.421 -16.570 22.681 1.00 96.50 345 ALA A CA 1
ATOM 2722 C C . ALA A 1 345 ? 17.081 -15.587 21.542 1.00 96.50 345 ALA A C 1
ATOM 2724 O O . ALA A 1 345 ? 17.910 -15.364 20.661 1.00 96.50 345 ALA A O 1
ATOM 2725 N N . ARG A 1 346 ? 15.878 -14.981 21.532 1.00 96.44 346 ARG A N 1
ATOM 2726 C CA . ARG A 1 346 ? 15.419 -14.098 20.436 1.00 96.44 346 ARG A CA 1
ATOM 2727 C C . ARG A 1 346 ? 16.420 -12.994 20.096 1.00 96.44 346 ARG A C 1
ATOM 2729 O O . ARG A 1 346 ? 16.597 -12.694 18.920 1.00 96.44 346 ARG A O 1
ATOM 2736 N N . MET A 1 347 ? 17.082 -12.436 21.108 1.00 96.69 347 MET A N 1
ATOM 2737 C CA . MET A 1 347 ? 18.067 -11.363 20.958 1.00 96.69 347 MET A CA 1
ATOM 2738 C C . MET A 1 347 ? 19.242 -11.742 20.036 1.00 96.69 347 MET A C 1
ATOM 2740 O O . MET A 1 347 ? 19.829 -10.867 19.414 1.00 96.69 347 MET A O 1
ATOM 2744 N N . MET A 1 348 ? 19.560 -13.034 19.887 1.00 97.44 348 MET A N 1
ATOM 2745 C CA . MET A 1 348 ? 20.614 -13.503 18.974 1.00 97.44 348 MET A CA 1
ATOM 2746 C C . MET A 1 348 ? 20.210 -13.453 17.491 1.00 97.44 348 MET A C 1
ATOM 2748 O O . MET A 1 348 ? 21.061 -13.622 16.625 1.00 97.44 348 MET A O 1
ATOM 2752 N N . PHE A 1 349 ? 18.925 -13.250 17.185 1.00 96.88 349 PHE A N 1
ATOM 2753 C CA . PHE A 1 349 ? 18.376 -13.249 15.822 1.00 96.88 349 PHE A CA 1
ATOM 2754 C C . PHE A 1 349 ? 17.881 -11.863 15.392 1.00 96.88 349 PHE A C 1
ATOM 2756 O O . PHE A 1 349 ? 16.984 -11.759 14.552 1.00 96.88 349 PHE A O 1
ATOM 2763 N N . THR A 1 350 ? 18.417 -10.810 16.005 1.00 97.25 350 THR A N 1
ATOM 2764 C CA . THR A 1 350 ? 18.061 -9.417 15.735 1.00 97.25 350 THR A CA 1
ATOM 2765 C C . THR A 1 350 ? 19.323 -8.579 15.624 1.00 97.25 350 THR A C 1
ATOM 2767 O O . THR A 1 350 ? 20.152 -8.628 16.529 1.00 97.25 350 THR A O 1
ATOM 2770 N N . ASP A 1 351 ? 19.435 -7.765 14.576 1.00 98.06 351 ASP A N 1
ATOM 2771 C CA . ASP A 1 351 ? 20.541 -6.805 14.453 1.00 98.06 351 ASP A CA 1
ATOM 2772 C C . ASP A 1 351 ? 20.436 -5.686 15.501 1.00 98.06 351 ASP A C 1
ATOM 2774 O O . ASP A 1 351 ? 21.440 -5.168 15.984 1.00 98.06 351 ASP A O 1
ATOM 2778 N N . VAL A 1 352 ? 19.205 -5.330 15.882 1.00 97.75 352 VAL A N 1
ATOM 2779 C CA . VAL A 1 352 ? 18.897 -4.328 16.907 1.00 97.75 352 VAL A CA 1
ATOM 2780 C C . VAL A 1 352 ? 17.830 -4.886 17.846 1.00 97.75 352 VAL A C 1
ATOM 2782 O O . VAL A 1 352 ? 16.805 -5.393 17.388 1.00 97.75 352 VAL A O 1
ATOM 2785 N N . PHE A 1 353 ? 18.052 -4.770 19.159 1.00 97.44 353 PHE A N 1
ATOM 2786 C CA . PHE A 1 353 ? 17.120 -5.224 20.193 1.00 97.44 353 PHE A CA 1
ATOM 2787 C C . PHE A 1 353 ? 16.804 -4.094 21.179 1.00 97.44 353 PHE A C 1
ATOM 2789 O O . PHE A 1 353 ? 17.693 -3.604 21.873 1.00 97.44 353 PHE A O 1
ATOM 2796 N N . ILE A 1 354 ? 15.529 -3.702 21.252 1.00 97.62 354 ILE A N 1
ATOM 2797 C CA . ILE A 1 354 ? 15.016 -2.736 22.232 1.00 97.62 354 ILE A CA 1
ATOM 2798 C C . ILE A 1 354 ? 14.248 -3.534 23.301 1.00 97.62 354 ILE A C 1
ATOM 2800 O O . ILE A 1 354 ? 13.221 -4.132 22.968 1.00 97.62 354 ILE A O 1
ATOM 2804 N N . PRO A 1 355 ? 14.743 -3.616 24.552 1.00 97.31 355 PRO A N 1
ATOM 2805 C CA . PRO A 1 355 ? 14.105 -4.398 25.611 1.00 97.31 355 PRO A CA 1
ATOM 2806 C C . PRO A 1 355 ? 12.824 -3.732 26.134 1.00 97.31 355 PRO A C 1
ATOM 2808 O O . PRO A 1 355 ? 12.572 -2.552 25.904 1.00 97.31 355 PRO A O 1
ATOM 2811 N N . THR A 1 356 ? 12.021 -4.491 26.883 1.00 97.38 356 THR A N 1
ATOM 2812 C CA . THR A 1 356 ? 10.830 -3.967 27.566 1.00 97.38 356 THR A CA 1
ATOM 2813 C C . THR A 1 356 ? 11.213 -3.031 28.708 1.00 97.38 356 THR A C 1
ATOM 2815 O O . THR A 1 356 ? 12.118 -3.346 29.481 1.00 97.38 356 THR A O 1
ATOM 2818 N N . THR A 1 357 ? 10.457 -1.953 28.893 1.00 96.62 357 THR A N 1
ATOM 2819 C CA . THR A 1 357 ? 10.411 -1.237 30.174 1.00 96.62 357 THR A CA 1
ATOM 2820 C C . THR A 1 357 ? 9.620 -2.087 31.164 1.00 96.62 357 THR A C 1
ATOM 2822 O O . THR A 1 357 ? 8.512 -2.516 30.838 1.00 96.62 357 THR A O 1
ATOM 2825 N N . LYS A 1 358 ? 10.196 -2.383 32.331 1.00 90.38 358 LYS A N 1
ATOM 2826 C CA . LYS A 1 358 ? 9.564 -3.217 33.355 1.00 90.38 358 LYS A CA 1
ATOM 2827 C C . LYS A 1 358 ? 9.587 -2.540 34.710 1.00 90.38 358 LYS A C 1
ATOM 2829 O O . LYS A 1 358 ? 10.624 -1.909 35.010 1.00 90.38 358 LYS A O 1
#

pLDDT: mean 76.58, std 28.09, range [26.81, 98.31]

Sequence (358 aa):
MLLTTGATVYGDSWKSPALPTRQGGACADASDDRPCAAQSGRAASMSPVGRLLTRAQLPTQLFPALRGKHSVWEHSAQKRFFSGGAAKPSWNVAPHYRFGPSLPDHAYYGEHATYNYFVLFIRGMRPYLEKIFGDCALTIKSAALAVYRPLSNFVVRHNPELRLQFVAFASFLATHMAITSEFNEMYQRLVDITSMLELQAAQLHASEGFWDSASEQQEARLQRHAEHLKELEATWEEALREATMSRNFDVLVRYMTHATSDSDKHHAHAGADGDGQKGIPPSLMWNFNAMPYGKDNPDTKTFPIPDHEQPYRAFSLGFTANNLSGNWGDYIDRQDNKNAIMRPARMMFTDVFIPTTK

Organism: Besnoitia besnoiti (NCBI:txid94643)

Secondary structure (DSSP, 8-state):
--------------------------------------------------------PPPP-PPPP-------------------SSPPP-S---GGGTT---S-GGGTSPPPSSS-HHHHHHHHHHHHHHHHHHHHHHHHHHHHHHHHHHHHHHHHHH--SHHHHHHHHHHHHHHHHHHHHHHHHHHHHHHHHHHHHHHHHHHHHHHTTTTS-HHHHHHHHHHHHHHHHHHHHHHHHHHHHHHHHHT-HHHHHHHTTGGGTSTTSS---S--S--SS-----S----GGGS---SS-GGG-SSPPPGGGSPPPP--B-SS-BSSS---B-SSSB--SS-TTTSTTGGGG-SS--PPP-

Radius of gyration: 47.43 Å; Cα contacts (8 Å, |Δi|>4): 84; chains: 1; bounding box: 89×121×128 Å

Mean predicted aligned error: 17.87 Å

Foldseek 3Di:
DDDDDDDDDDDDDDDDDDDDDDDDYDDDDDDDDDDDDDDDDDDDDDDDDDDDDDDDDDDDDDDDDDDDDDDDDDPPPPPQPPPDPDDDDDPDDDPVCPVDDPDDPPVPHDADPPDGPVVVVCVVCVVVVCVVVVVVVVVVVVVCCVVVVVVVVVLCVVQVDPVSSVVVVVVVVVVVVVVVVVVVVVVVVVVVVVVVVVVVVVVVCVVLCQAPDPVVVVVVVVVVVVVVVVVVVVLQVVQVVVCVVVVDPVSNVVSVCVVQPPVPPDDPDDDDDDPGPDDDPDPDGHYPVPDDDDPPDVVPCDDDDDPVPDDDDDWDDDPVDTPPQADQDDPPPGDDRDDPVCVVVVVVVDPDDDDDDD